Protein AF-A0A971AP04-F1 (afdb_monomer_lite)

Foldseek 3Di:
DDDDPVVVVVVVVVVVVVVVVVVVVVVVVVVVVVVVVVVVLVVQQVQQVQQQVVLVVLVVVVCVVPLDPVPDDPVSQVCQDQPDDPQKHWHHKDWDDPPQWIWIWTWIGDDPHIDIDIDTGGRPPQPAPPDEAEEEAEEAEEHEYEAEYAYHYEYHYAAEYEEYAAYHHCYEYHAAAEYEYEHQHEANYYYHYVYYYYYDDNYDYDD

Structure (mmCIF, N/CA/C/O backbone):
data_AF-A0A971AP04-F1
#
_entry.id   AF-A0A971AP04-F1
#
loop_
_atom_site.group_PDB
_atom_site.id
_atom_site.type_symbol
_atom_site.label_atom_id
_atom_site.label_alt_id
_atom_site.label_comp_id
_atom_site.label_asym_id
_atom_site.label_entity_id
_atom_site.label_seq_id
_atom_site.pdbx_PDB_ins_code
_atom_site.Cartn_x
_atom_site.Cartn_y
_atom_site.Cartn_z
_atom_site.occupancy
_atom_site.B_iso_or_equiv
_atom_site.auth_seq_id
_atom_site.auth_comp_id
_atom_site.auth_asym_id
_atom_site.auth_atom_id
_atom_site.pdbx_PDB_model_num
ATOM 1 N N . MET A 1 1 ? -64.648 -8.262 72.645 1.00 47.28 1 MET A N 1
ATOM 2 C CA . MET A 1 1 ? -63.481 -8.638 71.816 1.00 47.28 1 MET A CA 1
ATOM 3 C C . MET A 1 1 ? -62.925 -7.364 71.193 1.00 47.28 1 MET A C 1
ATOM 5 O O . MET A 1 1 ? -63.646 -6.708 70.457 1.00 47.28 1 MET A O 1
ATOM 9 N N . LYS A 1 2 ? -61.720 -6.943 71.599 1.00 47.44 2 LYS A N 1
ATOM 10 C CA . LYS A 1 2 ? -61.064 -5.703 71.148 1.00 47.44 2 LYS A CA 1
ATOM 11 C C . LYS A 1 2 ? -60.396 -5.942 69.787 1.00 47.44 2 LYS A C 1
ATOM 13 O O . LYS A 1 2 ? -59.409 -6.664 69.731 1.00 47.44 2 LYS A O 1
ATOM 18 N N . PHE A 1 3 ? -60.902 -5.311 68.731 1.00 55.97 3 PHE A N 1
ATOM 19 C CA . PHE A 1 3 ? -60.214 -5.154 67.446 1.00 55.97 3 PHE A CA 1
ATOM 20 C C . PHE A 1 3 ? -60.035 -3.658 67.190 1.00 55.97 3 PHE A C 1
ATOM 22 O O . PHE A 1 3 ? -60.858 -3.056 66.514 1.00 55.97 3 PHE A O 1
ATOM 29 N N . ASP A 1 4 ? -58.996 -3.049 67.764 1.00 57.19 4 ASP A N 1
ATOM 30 C CA . ASP A 1 4 ? -58.737 -1.612 67.562 1.00 57.19 4 ASP A CA 1
ATOM 31 C C . ASP A 1 4 ? -57.258 -1.294 67.271 1.00 57.19 4 ASP A C 1
ATOM 33 O O . ASP A 1 4 ? -56.736 -0.248 67.628 1.00 57.19 4 ASP A O 1
ATOM 37 N N . GLY A 1 5 ? -56.552 -2.226 66.614 1.00 57.19 5 GLY A N 1
ATOM 38 C CA . GLY A 1 5 ? -55.138 -2.057 66.231 1.00 57.19 5 GLY A CA 1
ATOM 39 C C . GLY A 1 5 ? -54.784 -2.435 64.786 1.00 57.19 5 GLY A C 1
ATOM 40 O O . GLY A 1 5 ? -53.669 -2.181 64.347 1.00 57.19 5 GLY A O 1
ATOM 41 N N . GLN A 1 6 ? -55.702 -3.032 64.015 1.00 60.91 6 GLN A N 1
ATOM 42 C CA . GLN A 1 6 ? -55.376 -3.600 62.692 1.00 60.91 6 GLN A CA 1
ATOM 43 C C . GLN A 1 6 ? -55.612 -2.647 61.507 1.00 60.91 6 GLN A C 1
ATOM 45 O O . GLN A 1 6 ? -54.988 -2.818 60.461 1.00 60.91 6 GLN A O 1
ATOM 50 N N . ARG A 1 7 ? -56.451 -1.609 61.653 1.00 60.41 7 ARG A N 1
ATOM 51 C CA . ARG A 1 7 ? -56.753 -0.666 60.553 1.00 60.41 7 ARG A CA 1
ATOM 52 C C . ARG A 1 7 ? -55.566 0.238 60.189 1.00 60.41 7 ARG A C 1
ATOM 54 O O . ARG A 1 7 ? -55.396 0.560 59.020 1.00 60.41 7 ARG A O 1
ATOM 61 N N . GLY A 1 8 ? -54.715 0.584 61.160 1.00 66.94 8 GLY A N 1
ATOM 62 C CA . GLY A 1 8 ? -53.481 1.346 60.919 1.00 66.94 8 GLY A CA 1
ATOM 63 C C . GLY A 1 8 ? -52.365 0.520 60.266 1.00 66.94 8 GLY A C 1
ATOM 64 O O . GLY A 1 8 ? -51.608 1.049 59.457 1.00 66.94 8 GLY A O 1
ATOM 65 N N . MET A 1 9 ? -52.296 -0.788 60.548 1.00 77.44 9 MET A N 1
ATOM 66 C CA . MET A 1 9 ? -51.267 -1.667 59.971 1.00 77.44 9 MET A CA 1
ATOM 67 C C . MET A 1 9 ? -51.490 -1.948 58.481 1.00 77.44 9 MET A C 1
ATOM 69 O O . MET A 1 9 ? -50.522 -1.999 57.731 1.00 77.44 9 MET A O 1
ATOM 73 N N . ALA A 1 10 ? -52.744 -2.055 58.029 1.00 82.88 10 ALA A N 1
ATOM 74 C CA . ALA A 1 10 ? -53.053 -2.261 56.612 1.00 82.88 10 ALA A CA 1
ATOM 75 C C . ALA A 1 10 ? -52.547 -1.105 55.729 1.00 82.88 10 ALA A C 1
ATOM 77 O O . ALA A 1 10 ? -51.955 -1.342 54.679 1.00 82.88 10 ALA A O 1
ATOM 78 N N . LEU A 1 11 ? -52.719 0.143 56.183 1.00 82.88 11 LEU A N 1
ATOM 79 C CA . LEU A 1 11 ? -52.222 1.326 55.478 1.00 82.88 11 LEU A CA 1
ATOM 80 C C . LEU A 1 11 ? -50.691 1.306 55.367 1.00 82.88 11 LEU A C 1
ATOM 82 O O . LEU A 1 11 ? -50.149 1.554 54.296 1.00 82.88 11 LEU A O 1
ATOM 86 N N . ILE A 1 12 ? -50.000 0.959 56.455 1.00 86.62 12 ILE A N 1
ATOM 87 C CA . ILE A 1 12 ? -48.534 0.885 56.487 1.00 86.62 12 ILE A CA 1
ATOM 88 C C . ILE A 1 12 ? -48.023 -0.203 55.537 1.00 86.62 12 ILE A C 1
ATOM 90 O O . ILE A 1 12 ? -47.078 0.045 54.795 1.00 86.62 12 ILE A O 1
ATOM 94 N N . SER A 1 13 ? -48.663 -1.376 55.498 1.00 88.12 13 SER A N 1
ATOM 95 C CA . SER A 1 13 ? -48.294 -2.454 54.572 1.00 88.12 13 SER A CA 1
ATOM 96 C C . SER A 1 13 ? -48.475 -2.056 53.109 1.00 88.12 13 SER A C 1
ATOM 98 O O . SER A 1 13 ? -47.607 -2.342 52.288 1.00 88.12 13 SER A O 1
ATOM 100 N N . VAL A 1 14 ? -49.568 -1.362 52.782 1.00 91.44 14 VAL A N 1
ATOM 101 C CA . VAL A 1 14 ? -49.812 -0.864 51.422 1.00 91.44 14 VAL A CA 1
ATOM 102 C C . VAL A 1 14 ? -48.785 0.200 51.046 1.00 91.44 14 VAL A C 1
ATOM 104 O O . VAL A 1 14 ? -48.226 0.140 49.957 1.00 91.44 14 VAL A O 1
ATOM 107 N N . ILE A 1 15 ? -48.477 1.132 51.951 1.00 92.44 15 ILE A N 1
ATOM 108 C CA . ILE A 1 15 ? -47.448 2.152 51.717 1.00 92.44 15 ILE A CA 1
ATOM 109 C C . ILE A 1 15 ? -46.082 1.497 51.500 1.00 92.44 15 ILE A C 1
ATOM 111 O O . ILE A 1 15 ? -45.391 1.848 50.549 1.00 92.44 15 ILE A O 1
ATOM 115 N N . MET A 1 16 ? -45.706 0.514 52.323 1.00 92.69 16 MET A N 1
ATOM 116 C CA . MET A 1 16 ? -44.445 -0.209 52.145 1.00 92.69 16 MET A CA 1
ATOM 117 C C . MET A 1 16 ? -44.384 -0.907 50.788 1.00 92.69 16 MET A C 1
ATOM 119 O O . MET A 1 16 ? -43.380 -0.813 50.088 1.00 92.69 16 MET A O 1
ATOM 123 N N . LEU A 1 17 ? -45.473 -1.568 50.398 1.00 94.25 17 LEU A N 1
ATOM 124 C CA . LEU A 1 17 ? -45.575 -2.263 49.124 1.00 94.25 17 LEU A CA 1
ATOM 125 C C . LEU A 1 17 ? -45.440 -1.284 47.950 1.00 94.25 17 LEU A C 1
ATOM 127 O O . LEU A 1 17 ? -44.665 -1.536 47.032 1.00 94.25 17 LEU A O 1
ATOM 131 N N . VAL A 1 18 ? -46.102 -0.128 48.015 1.00 95.19 18 VAL A N 1
ATOM 132 C CA . VAL A 1 18 ? -45.985 0.933 47.002 1.00 95.19 18 VAL A CA 1
ATOM 133 C C . VAL A 1 18 ? -44.558 1.476 46.920 1.00 95.19 18 VAL A C 1
ATOM 135 O O . VAL A 1 18 ? -44.034 1.622 45.820 1.00 95.19 18 VAL A O 1
ATOM 138 N N . VAL A 1 19 ? -43.894 1.724 48.052 1.00 95.56 19 VAL A N 1
ATOM 139 C CA . VAL A 1 19 ? -42.498 2.200 48.071 1.00 95.56 19 VAL A CA 1
ATOM 140 C C . VAL A 1 19 ? -41.557 1.174 47.440 1.00 95.56 19 VAL A C 1
ATOM 142 O O . VAL A 1 19 ? -40.699 1.545 46.639 1.00 95.56 19 VAL A O 1
ATOM 145 N N . ILE A 1 20 ? -41.750 -0.114 47.736 1.00 96.19 20 ILE A N 1
ATOM 146 C CA . ILE A 1 20 ? -40.979 -1.199 47.118 1.00 96.19 20 ILE A CA 1
ATOM 147 C C . ILE A 1 20 ? -41.192 -1.197 45.602 1.00 96.19 20 ILE A C 1
ATOM 149 O O . ILE A 1 20 ? -40.212 -1.189 44.858 1.00 96.19 20 ILE A O 1
ATOM 153 N N . PHE A 1 21 ? -42.438 -1.123 45.127 1.00 95.31 21 PHE A N 1
ATOM 154 C CA . PHE A 1 21 ? -42.727 -1.088 43.691 1.00 95.31 21 PHE A CA 1
ATOM 155 C C . PHE A 1 21 ? -42.164 0.153 42.990 1.00 95.31 21 PHE A C 1
ATOM 157 O O . PHE A 1 21 ? -41.641 0.029 41.885 1.00 95.31 21 PHE A O 1
ATOM 164 N N . ILE A 1 22 ? -42.203 1.327 43.625 1.00 95.38 22 ILE A N 1
ATOM 165 C CA . ILE A 1 22 ? -41.586 2.548 43.084 1.00 95.38 22 ILE A CA 1
ATOM 166 C C . ILE A 1 22 ? -40.065 2.385 42.999 1.00 95.38 22 ILE A C 1
ATOM 168 O O . ILE A 1 22 ? -39.477 2.715 41.971 1.00 95.38 22 ILE A O 1
ATOM 172 N N . SER A 1 23 ? -39.427 1.840 44.041 1.00 95.19 23 SER A N 1
ATOM 173 C CA . SER A 1 23 ? -37.977 1.607 44.037 1.00 95.19 23 SER A CA 1
ATOM 174 C C . SER A 1 23 ? -37.556 0.607 42.956 1.00 95.19 23 SER A C 1
ATOM 176 O O . SER A 1 23 ? -36.576 0.838 42.251 1.00 95.19 23 SER A O 1
ATOM 178 N N . LEU A 1 24 ? -38.342 -0.458 42.764 1.00 95.25 24 LEU A N 1
ATOM 179 C CA . LEU A 1 24 ? -38.094 -1.472 41.746 1.00 95.25 24 LEU A CA 1
ATOM 180 C C . LEU A 1 24 ? -38.306 -0.906 40.337 1.00 95.25 24 LEU A C 1
ATOM 182 O O . LEU A 1 24 ? -37.473 -1.117 39.462 1.00 95.25 24 LEU A O 1
ATOM 186 N N . GLY A 1 25 ? -39.374 -0.129 40.127 1.00 94.75 25 GLY A N 1
ATOM 187 C CA . GLY A 1 25 ? -39.621 0.561 38.861 1.00 94.75 25 GLY A CA 1
ATOM 188 C C . GLY A 1 25 ? -38.504 1.544 38.506 1.00 94.75 25 GLY A C 1
ATOM 189 O O . GLY A 1 25 ? -38.031 1.545 37.372 1.00 94.75 25 GLY A O 1
ATOM 190 N N . ALA A 1 26 ? -38.027 2.326 39.478 1.00 93.38 26 ALA A N 1
ATOM 191 C CA . ALA A 1 26 ? -36.914 3.252 39.282 1.00 93.38 26 ALA A CA 1
ATOM 192 C C . ALA A 1 26 ? -35.604 2.524 38.939 1.00 93.38 26 ALA A C 1
ATOM 194 O O . ALA A 1 26 ? -34.879 2.965 38.050 1.00 93.38 26 ALA A O 1
ATOM 195 N N . ALA A 1 27 ? -35.322 1.392 39.593 1.00 92.69 27 ALA A N 1
ATOM 196 C CA . ALA A 1 27 ? -34.152 0.571 39.290 1.00 92.69 27 ALA A CA 1
ATOM 197 C C . ALA A 1 27 ? -34.203 -0.005 37.865 1.00 92.69 27 ALA A C 1
ATOM 199 O O . ALA A 1 27 ? -33.210 0.062 37.145 1.00 92.69 27 ALA A O 1
ATOM 200 N N . ILE A 1 28 ? -35.362 -0.513 37.430 1.00 90.62 28 ILE A N 1
ATOM 201 C CA . ILE A 1 28 ? -35.549 -1.033 36.065 1.00 90.62 28 ILE A CA 1
ATOM 202 C C . ILE A 1 28 ? -35.345 0.081 35.030 1.00 90.62 28 ILE A C 1
ATOM 204 O O . ILE A 1 28 ? -34.607 -0.104 34.067 1.00 90.62 28 ILE A O 1
ATOM 208 N N . LEU A 1 29 ? -35.951 1.252 35.245 1.00 87.00 29 LEU A N 1
ATOM 209 C CA . LEU A 1 29 ? -35.786 2.413 34.364 1.00 87.00 29 LEU A CA 1
ATOM 210 C C . LEU A 1 29 ? -34.324 2.854 34.261 1.00 87.00 29 LEU A C 1
ATOM 212 O O . LEU A 1 29 ? -33.848 3.148 33.167 1.00 87.00 29 LEU A O 1
ATOM 216 N N . TYR A 1 30 ? -33.604 2.868 35.382 1.00 85.81 30 TYR A N 1
ATOM 217 C CA . TYR A 1 30 ? -32.186 3.214 35.404 1.00 85.81 30 TYR A CA 1
ATOM 218 C C . TYR A 1 30 ? -31.339 2.256 34.550 1.00 85.81 30 TYR A C 1
ATOM 220 O O . TYR A 1 30 ? -30.498 2.712 33.778 1.00 85.81 30 TYR A O 1
ATOM 228 N N . VAL A 1 31 ? -31.592 0.945 34.638 1.00 85.12 31 VAL A N 1
ATOM 229 C CA . VAL A 1 31 ? -30.891 -0.069 33.829 1.00 85.12 31 VAL A CA 1
ATOM 230 C C . VAL A 1 31 ? -31.188 0.108 32.337 1.00 85.12 31 VAL A C 1
ATOM 232 O O . VAL A 1 31 ? -30.256 0.169 31.540 1.00 85.12 31 VAL A O 1
ATOM 235 N N . VAL A 1 32 ? -32.460 0.282 31.964 1.00 78.75 32 VAL A N 1
ATOM 236 C CA . VAL A 1 32 ? -32.881 0.425 30.557 1.00 78.75 32 VAL A CA 1
ATOM 237 C C . VAL A 1 32 ? -32.232 1.638 29.884 1.00 78.75 32 VAL A C 1
ATOM 239 O O . VAL A 1 32 ? -31.738 1.527 28.762 1.00 78.75 32 VAL A O 1
ATOM 242 N N . PHE A 1 33 ? -32.187 2.789 30.562 1.00 73.50 33 PHE A N 1
ATOM 243 C CA . PHE A 1 33 ? -31.523 3.977 30.013 1.00 73.50 33 PHE A CA 1
ATOM 244 C C . PHE A 1 33 ? -29.995 3.843 29.963 1.00 73.50 33 PHE A C 1
ATOM 246 O O . PHE A 1 33 ? -29.362 4.430 29.086 1.00 73.50 33 PHE A O 1
ATOM 253 N N . GLY A 1 34 ? -29.394 3.075 30.877 1.00 65.69 34 GLY A N 1
ATOM 254 C CA . GLY A 1 34 ? -27.961 2.781 30.853 1.00 65.69 34 GLY A CA 1
ATOM 255 C C . GLY A 1 34 ? -27.541 1.958 29.632 1.00 65.69 34 GLY A C 1
ATOM 256 O O . GLY A 1 34 ? -26.537 2.273 28.997 1.00 65.69 34 GLY A O 1
ATOM 257 N N . GLU A 1 35 ? -28.329 0.948 29.259 1.00 64.19 35 GLU A N 1
ATOM 258 C CA . GLU A 1 35 ? -28.025 0.056 28.130 1.00 64.19 35 GLU A CA 1
ATOM 259 C C . GLU A 1 35 ? -28.050 0.775 26.772 1.00 64.19 35 GLU A C 1
ATOM 261 O O . GLU A 1 35 ? -27.238 0.474 25.898 1.00 64.19 35 GLU A O 1
ATOM 266 N N . THR A 1 36 ? -28.928 1.770 26.595 1.00 62.66 36 THR A N 1
ATOM 267 C CA . THR A 1 36 ? -29.077 2.459 25.299 1.00 62.66 36 THR A CA 1
ATOM 268 C C . THR A 1 36 ? -27.851 3.307 24.956 1.00 62.66 36 THR A C 1
ATOM 270 O O . THR A 1 36 ? -27.402 3.321 23.816 1.00 62.66 36 THR A O 1
ATOM 273 N N . VAL A 1 37 ? -27.269 3.977 25.956 1.00 61.62 37 VAL A N 1
ATOM 274 C CA . VAL A 1 37 ? -26.076 4.821 25.773 1.00 61.62 37 VAL A CA 1
ATOM 275 C C . VAL A 1 37 ? -24.822 3.978 25.527 1.00 61.62 37 VAL A C 1
ATOM 277 O O . VAL A 1 37 ? -23.972 4.370 24.732 1.00 61.62 37 VAL A O 1
ATOM 280 N N . ILE A 1 38 ? -24.710 2.816 26.178 1.00 61.81 38 ILE A N 1
ATOM 281 C CA . ILE A 1 38 ? -23.581 1.895 25.974 1.00 61.81 38 ILE A CA 1
ATOM 282 C C . ILE A 1 38 ? -23.610 1.318 24.547 1.00 61.81 38 ILE A C 1
ATOM 284 O O . ILE A 1 38 ? -22.565 1.227 23.906 1.00 61.81 38 ILE A O 1
ATOM 288 N N . SER A 1 39 ? -24.800 1.007 24.020 1.00 69.69 39 SER A N 1
ATOM 289 C CA . SER A 1 39 ? -24.969 0.451 22.670 1.00 69.69 39 SER A CA 1
ATOM 290 C C . SER A 1 39 ? -24.536 1.412 21.554 1.00 69.69 39 SER A C 1
ATOM 292 O O . SER A 1 39 ? -23.890 0.987 20.598 1.00 69.69 39 SER A O 1
ATOM 294 N N . ASP A 1 40 ? -24.879 2.700 21.643 1.00 75.50 40 ASP A N 1
ATOM 295 C CA . ASP A 1 40 ? -24.544 3.672 20.589 1.00 75.50 40 ASP A CA 1
ATOM 296 C C . ASP A 1 40 ? -23.037 3.972 20.524 1.00 75.50 40 ASP A C 1
ATOM 298 O O . ASP A 1 40 ? -22.475 4.147 19.435 1.00 75.50 40 ASP A O 1
ATOM 302 N N . ASP A 1 41 ? -22.362 3.996 21.677 1.00 81.88 41 ASP A N 1
ATOM 303 C CA . ASP A 1 41 ? -20.909 4.180 21.742 1.00 81.88 41 ASP A CA 1
ATOM 304 C C . ASP A 1 41 ? -20.174 2.967 21.152 1.00 81.88 41 ASP A C 1
ATOM 306 O O . ASP A 1 41 ? -19.242 3.123 20.360 1.00 81.88 41 ASP A O 1
ATOM 310 N N . GLU A 1 42 ? -20.654 1.753 21.442 1.00 85.50 42 GLU A N 1
ATOM 311 C CA . GLU A 1 42 ? -20.110 0.514 20.880 1.00 85.50 42 GLU A CA 1
ATOM 312 C C . GLU A 1 42 ? -20.288 0.442 19.354 1.00 85.50 42 GLU A C 1
ATOM 314 O O . GLU A 1 42 ? -19.347 0.105 18.629 1.00 85.50 42 GLU A O 1
ATOM 319 N N . ILE A 1 43 ? -21.454 0.839 18.834 1.00 89.00 43 ILE A N 1
ATOM 320 C CA . ILE A 1 43 ? -21.694 0.918 17.386 1.00 89.00 43 ILE A CA 1
ATOM 321 C C . ILE A 1 43 ? -20.757 1.945 16.740 1.00 89.00 43 ILE A C 1
ATOM 323 O O . ILE A 1 43 ? -20.121 1.649 15.725 1.00 89.00 43 ILE A O 1
ATOM 327 N N . SER A 1 44 ? -20.625 3.134 17.332 1.00 92.25 44 SER A N 1
ATOM 328 C CA . SER A 1 44 ? -19.744 4.192 16.819 1.00 92.25 44 SER A CA 1
ATOM 329 C C . SER A 1 44 ? -18.278 3.751 16.813 1.00 92.25 44 SER A C 1
ATOM 331 O O . SER A 1 44 ? -17.537 4.003 15.859 1.00 92.25 44 SER A O 1
ATOM 333 N N . PHE A 1 45 ? -17.857 3.026 17.847 1.00 93.19 45 PHE A N 1
ATOM 334 C CA . PHE A 1 45 ? -16.529 2.433 17.951 1.00 93.19 45 PHE A CA 1
ATOM 335 C C . PHE A 1 45 ? -16.267 1.408 16.847 1.00 93.19 45 PHE A C 1
ATOM 337 O O . PHE A 1 45 ? -15.211 1.455 16.210 1.00 93.19 45 PHE A O 1
ATOM 344 N N . LEU A 1 46 ? -17.211 0.494 16.601 1.00 93.88 46 LEU A N 1
ATOM 345 C CA . LEU A 1 46 ? -17.103 -0.505 15.536 1.00 93.88 46 LEU A CA 1
ATOM 346 C C . LEU A 1 46 ? -17.058 0.155 14.156 1.00 93.88 46 LEU A C 1
ATOM 348 O O . LEU A 1 46 ? -16.244 -0.220 13.319 1.00 93.88 46 LEU A O 1
ATOM 352 N N . GLN A 1 47 ? -17.871 1.184 13.921 1.00 95.44 47 GLN A N 1
ATOM 353 C CA . GLN A 1 47 ? -17.856 1.936 12.665 1.00 95.44 47 GLN A CA 1
ATOM 354 C C . GLN A 1 47 ? -16.526 2.668 12.445 1.00 95.44 47 GLN A C 1
ATOM 356 O O . GLN A 1 47 ? -15.985 2.635 11.340 1.00 95.44 47 GLN A O 1
ATOM 361 N N . ALA A 1 48 ? -15.953 3.271 13.491 1.00 96.94 48 ALA A N 1
ATOM 362 C CA . ALA A 1 48 ? -14.618 3.860 13.427 1.00 96.94 48 ALA A CA 1
ATOM 363 C C . ALA A 1 48 ? -13.537 2.800 13.142 1.00 96.94 48 ALA A C 1
ATOM 365 O O . ALA A 1 48 ? -12.615 3.055 12.368 1.00 96.94 48 ALA A O 1
ATOM 366 N N . LEU A 1 49 ? -13.657 1.598 13.721 1.00 96.50 49 LEU A N 1
ATOM 367 C CA . LEU A 1 49 ? -12.756 0.476 13.445 1.00 96.50 49 LEU A CA 1
ATOM 368 C C . LEU A 1 49 ? -12.843 0.040 11.976 1.00 96.50 49 LEU A C 1
ATOM 370 O O . LEU A 1 49 ? -11.815 -0.046 11.307 1.00 96.50 49 LEU A O 1
ATOM 374 N N . TYR A 1 50 ? -14.055 -0.158 11.454 1.00 96.50 50 TYR A N 1
ATOM 375 C CA . TYR A 1 50 ? -14.270 -0.504 10.048 1.00 96.50 50 TYR A CA 1
ATOM 376 C C . TYR A 1 50 ? -13.767 0.578 9.094 1.00 96.50 50 TYR A C 1
ATOM 378 O O . TYR A 1 50 ? -13.220 0.253 8.042 1.00 96.50 50 TYR A O 1
ATOM 386 N N . ALA A 1 51 ? -13.893 1.855 9.457 1.00 97.06 51 ALA A N 1
ATOM 387 C CA . ALA A 1 51 ? -13.326 2.940 8.668 1.00 97.06 51 ALA A CA 1
ATOM 388 C C . ALA A 1 51 ? -11.793 2.869 8.608 1.00 97.06 51 ALA A C 1
ATOM 390 O O . ALA A 1 51 ? -11.215 3.014 7.530 1.00 97.06 51 ALA A O 1
ATOM 391 N N . ALA A 1 52 ? -11.137 2.563 9.732 1.00 97.50 52 ALA A N 1
ATOM 392 C CA . ALA A 1 52 ? -9.693 2.351 9.762 1.00 97.50 52 ALA A CA 1
ATOM 393 C C . ALA A 1 52 ? -9.277 1.137 8.906 1.00 97.50 52 ALA A C 1
ATOM 395 O O . ALA A 1 52 ? -8.321 1.223 8.135 1.00 97.50 52 ALA A O 1
ATOM 396 N N . GLU A 1 53 ? -10.021 0.027 8.972 1.00 96.62 53 GLU A N 1
ATOM 397 C CA . GLU A 1 53 ? -9.788 -1.137 8.103 1.00 96.62 53 GLU A CA 1
ATOM 398 C C . GLU A 1 53 ? -9.985 -0.798 6.622 1.00 96.62 53 GLU A C 1
ATOM 400 O O . GLU A 1 53 ? -9.218 -1.245 5.769 1.00 96.62 53 GLU A O 1
ATOM 405 N N . GLY A 1 54 ? -11.000 0.007 6.304 1.00 95.81 54 GLY A N 1
ATOM 406 C CA . GLY A 1 54 ? -11.250 0.498 4.955 1.00 95.81 54 GLY A CA 1
ATOM 407 C C . GLY A 1 54 ? -10.084 1.314 4.412 1.00 95.81 54 GLY A C 1
ATOM 408 O O . GLY A 1 54 ? -9.705 1.120 3.261 1.00 95.81 54 GLY A O 1
ATOM 409 N N . GLY A 1 55 ? -9.460 2.156 5.240 1.00 96.19 55 GLY A N 1
ATOM 410 C CA . GLY A 1 55 ? -8.264 2.902 4.843 1.00 96.19 55 GLY A CA 1
ATOM 411 C C . GLY A 1 55 ? -7.062 2.002 4.569 1.00 96.19 55 GLY A C 1
ATOM 412 O O . GLY A 1 55 ? -6.387 2.196 3.563 1.00 96.19 55 GLY A O 1
ATOM 413 N N . ILE A 1 56 ? -6.855 0.955 5.377 1.00 96.19 56 ILE A N 1
ATOM 414 C CA . ILE A 1 56 ? -5.826 -0.066 5.112 1.00 96.19 56 ILE A CA 1
ATOM 415 C C . ILE A 1 56 ? -6.091 -0.755 3.767 1.00 96.19 56 ILE A C 1
ATOM 417 O O . ILE A 1 56 ? -5.191 -0.891 2.942 1.00 96.19 56 ILE A O 1
ATOM 421 N N . ARG A 1 57 ? -7.336 -1.174 3.516 1.00 95.31 57 ARG A N 1
ATOM 422 C CA . ARG A 1 57 ? -7.719 -1.843 2.261 1.00 95.31 57 ARG A CA 1
ATOM 423 C C . ARG A 1 57 ? -7.565 -0.929 1.053 1.00 95.31 57 ARG A C 1
ATOM 425 O O . ARG A 1 57 ? -7.078 -1.379 0.020 1.00 95.31 57 ARG A O 1
ATOM 432 N N . LYS A 1 58 ? -7.954 0.339 1.186 1.00 94.12 58 LYS A N 1
ATOM 433 C CA . LYS A 1 58 ? -7.762 1.350 0.147 1.00 94.12 58 LYS A CA 1
ATOM 434 C C . LYS A 1 58 ? -6.277 1.538 -0.149 1.00 94.12 58 LYS A C 1
ATOM 436 O O . LYS A 1 58 ? -5.900 1.509 -1.309 1.00 94.12 58 LYS A O 1
ATOM 441 N N . PHE A 1 59 ? -5.435 1.621 0.882 1.00 94.81 59 PHE A N 1
ATOM 442 C CA . PHE A 1 59 ? -3.988 1.737 0.709 1.00 94.81 59 PHE A CA 1
ATOM 443 C C . PHE A 1 59 ? -3.417 0.544 -0.061 1.00 94.81 59 PHE A C 1
ATOM 445 O O . PHE A 1 59 ? -2.661 0.734 -1.004 1.00 94.81 59 PHE A O 1
ATOM 452 N N . ILE A 1 60 ? -3.831 -0.681 0.276 1.00 92.19 60 ILE A N 1
ATOM 453 C CA . ILE A 1 60 ? -3.425 -1.884 -0.467 1.00 92.19 60 ILE A CA 1
ATOM 454 C C . ILE A 1 60 ? -3.884 -1.817 -1.933 1.00 92.19 60 ILE A C 1
ATOM 456 O O . ILE A 1 60 ? -3.150 -2.240 -2.823 1.00 92.19 60 ILE A O 1
ATOM 460 N N . ALA A 1 61 ? -5.086 -1.304 -2.204 1.00 89.81 61 ALA A N 1
ATOM 461 C CA . ALA A 1 61 ? -5.595 -1.164 -3.568 1.00 89.81 61 ALA A CA 1
ATOM 462 C C . ALA A 1 61 ? -4.781 -0.151 -4.395 1.00 89.81 61 ALA A C 1
ATOM 464 O O . ALA A 1 61 ? -4.428 -0.453 -5.537 1.00 89.81 61 ALA A O 1
ATOM 465 N N . GLU A 1 62 ? -4.431 0.996 -3.808 1.00 89.81 62 GLU A N 1
ATOM 466 C CA . GLU A 1 62 ? -3.546 1.979 -4.446 1.00 89.81 62 GLU A CA 1
ATOM 467 C C . GLU A 1 62 ? -2.140 1.400 -4.648 1.00 89.81 62 GLU A C 1
ATOM 469 O O . GLU A 1 62 ? -1.592 1.496 -5.740 1.00 89.81 62 GLU A O 1
ATOM 474 N N . LEU A 1 63 ? -1.596 0.685 -3.657 1.00 88.69 63 LEU A N 1
ATOM 475 C CA . LEU A 1 63 ? -0.278 0.041 -3.729 1.00 88.69 63 LEU A CA 1
ATOM 476 C C . LEU A 1 63 ? -0.186 -1.029 -4.818 1.00 88.69 63 LEU A C 1
ATOM 478 O O . LEU A 1 63 ? 0.853 -1.190 -5.452 1.00 88.69 63 LEU A O 1
ATOM 482 N N . ASN A 1 64 ? -1.265 -1.768 -5.059 1.00 85.06 64 ASN A N 1
ATOM 483 C CA . ASN A 1 64 ? -1.306 -2.731 -6.157 1.00 85.06 64 ASN A CA 1
ATOM 484 C C . ASN A 1 64 ? -1.377 -2.054 -7.532 1.00 85.06 64 ASN A C 1
ATOM 486 O O . ASN A 1 64 ? -0.973 -2.663 -8.520 1.00 85.06 64 ASN A O 1
ATOM 490 N N . SER A 1 65 ? -1.906 -0.831 -7.597 1.00 81.75 65 SER A N 1
ATOM 491 C CA . SER A 1 65 ? -2.041 -0.068 -8.841 1.00 81.75 65 SER A CA 1
ATOM 492 C C . SER A 1 65 ? -0.762 0.710 -9.156 1.00 81.75 65 SER A C 1
ATOM 494 O O . SER A 1 65 ? -0.293 0.688 -10.290 1.00 81.75 65 SER A O 1
ATOM 496 N N . ASN A 1 66 ? -0.167 1.337 -8.141 1.00 82.44 66 ASN A N 1
ATOM 497 C CA . ASN A 1 66 ? 1.126 2.001 -8.195 1.00 82.44 66 ASN A CA 1
ATOM 498 C C . ASN A 1 66 ? 2.006 1.526 -7.015 1.00 82.44 66 ASN A C 1
ATOM 500 O O . ASN A 1 66 ? 1.857 2.034 -5.898 1.00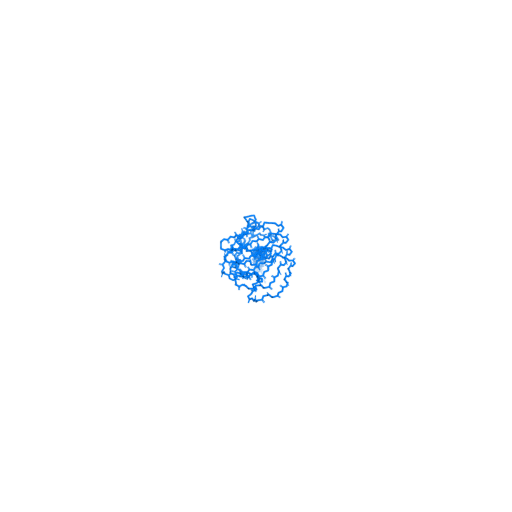 82.44 66 ASN A O 1
ATOM 504 N N . PRO A 1 67 ? 2.925 0.566 -7.255 1.00 81.88 67 PRO A N 1
ATOM 505 C CA . PRO A 1 67 ? 3.807 0.003 -6.230 1.00 81.88 67 PRO A CA 1
ATOM 506 C C . PRO A 1 67 ? 4.765 0.995 -5.570 1.00 81.88 67 PRO A C 1
ATOM 508 O O . PRO A 1 67 ? 5.289 0.686 -4.500 1.00 81.88 67 PRO A O 1
ATOM 511 N N . ASP A 1 68 ? 5.033 2.134 -6.209 1.00 79.81 68 ASP A N 1
ATOM 512 C CA . ASP A 1 68 ? 5.953 3.141 -5.699 1.00 79.81 68 ASP A CA 1
ATOM 513 C C . ASP A 1 68 ? 5.188 4.238 -4.951 1.00 79.81 68 ASP A C 1
ATOM 515 O O . ASP A 1 68 ? 4.689 5.194 -5.543 1.00 79.81 68 ASP A O 1
ATOM 519 N N . VAL A 1 69 ? 5.090 4.088 -3.628 1.00 84.06 69 VAL A N 1
ATOM 520 C CA . VAL A 1 69 ? 4.370 5.026 -2.750 1.00 84.06 69 VAL A CA 1
ATOM 521 C C . VAL A 1 69 ? 4.985 6.429 -2.767 1.00 84.06 69 VAL A C 1
ATOM 523 O O . VAL A 1 69 ? 4.258 7.406 -2.593 1.00 84.06 69 VAL A O 1
ATOM 526 N N . GLU A 1 70 ? 6.293 6.560 -3.007 1.00 80.81 70 GLU A N 1
ATOM 527 C CA . GLU A 1 70 ? 6.959 7.870 -3.078 1.00 80.81 70 GLU A CA 1
ATOM 528 C C . GLU A 1 70 ? 6.532 8.661 -4.323 1.00 80.81 70 GLU A C 1
ATOM 530 O O . GLU A 1 70 ? 6.542 9.891 -4.312 1.00 80.81 70 GLU A O 1
ATOM 535 N N . SER A 1 71 ? 6.087 7.960 -5.370 1.00 77.75 71 SER A N 1
ATOM 536 C CA . SER A 1 71 ? 5.568 8.559 -6.604 1.00 77.75 71 SER A CA 1
ATOM 537 C C . SER A 1 71 ? 4.093 8.977 -6.526 1.00 77.75 71 SER A C 1
ATOM 539 O O . SER A 1 71 ? 3.554 9.540 -7.484 1.00 77.75 71 SER A O 1
ATOM 541 N N . TRP A 1 72 ? 3.396 8.691 -5.420 1.00 85.94 72 TRP A N 1
ATOM 542 C CA . TRP A 1 72 ? 1.970 8.990 -5.306 1.00 85.94 72 TRP A CA 1
ATOM 543 C C . TRP A 1 72 ? 1.703 10.492 -5.287 1.00 85.94 72 TRP A C 1
ATOM 545 O O . TRP A 1 72 ? 2.323 11.257 -4.550 1.00 85.94 72 TRP A O 1
ATOM 555 N N . SER A 1 73 ? 0.709 10.906 -6.072 1.00 85.31 73 SER A N 1
ATOM 556 C CA . SER A 1 73 ? 0.310 12.307 -6.157 1.00 85.31 73 SER A CA 1
ATOM 557 C C . SER A 1 73 ? -0.325 12.811 -4.854 1.00 85.31 73 SER A C 1
ATOM 559 O O . SER A 1 73 ? -0.957 12.058 -4.108 1.00 85.31 73 SER A O 1
ATOM 561 N N . GLU A 1 74 ? -0.253 14.124 -4.622 1.00 87.62 74 GLU A N 1
ATOM 562 C CA . GLU A 1 74 ? -0.990 14.789 -3.536 1.00 87.62 74 GLU A CA 1
ATOM 563 C C . GLU A 1 74 ? -2.507 14.540 -3.614 1.00 87.62 74 GLU A C 1
ATOM 565 O O . GLU A 1 74 ? -3.183 14.491 -2.587 1.00 87.62 74 GLU A O 1
ATOM 570 N N . GLU A 1 75 ? -3.056 14.335 -4.817 1.00 86.44 75 GLU A N 1
ATOM 571 C CA . GLU A 1 75 ? -4.468 13.993 -5.013 1.00 86.44 75 GLU A CA 1
ATOM 572 C C . GLU A 1 75 ? -4.792 12.596 -4.469 1.00 86.44 75 GLU A C 1
ATOM 574 O O . GLU A 1 75 ? -5.800 12.415 -3.782 1.00 86.44 75 GLU A O 1
ATOM 579 N N . THR A 1 76 ? -3.901 11.626 -4.688 1.00 87.31 76 THR A N 1
ATOM 580 C CA . THR A 1 76 ? -4.012 10.271 -4.132 1.00 87.31 76 THR A CA 1
ATOM 581 C C . THR A 1 76 ? -4.054 10.327 -2.604 1.00 87.31 76 THR A C 1
ATOM 583 O O . THR A 1 76 ? -4.967 9.771 -1.990 1.00 87.31 76 THR A O 1
ATOM 586 N N . TRP A 1 77 ? -3.136 11.075 -1.981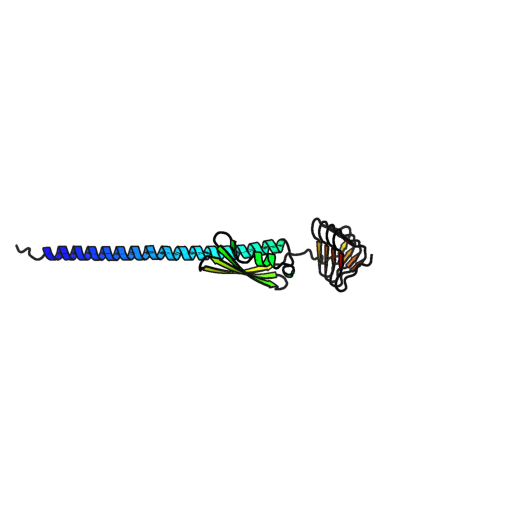 1.00 90.44 77 TRP A N 1
ATOM 587 C CA . TRP A 1 77 ? -3.095 11.276 -0.527 1.00 90.44 77 TRP A CA 1
ATOM 588 C C . TRP A 1 77 ? -4.310 12.037 0.009 1.00 90.44 77 TRP A C 1
ATOM 590 O O . TRP A 1 77 ? -4.879 11.671 1.043 1.00 90.44 77 TRP A O 1
ATOM 600 N N . ALA A 1 78 ? -4.758 13.076 -0.699 1.00 90.50 78 ALA A N 1
ATOM 601 C CA . ALA A 1 78 ? -5.991 13.786 -0.374 1.00 90.50 78 ALA A CA 1
ATOM 602 C C . ALA A 1 78 ? -7.207 12.851 -0.421 1.00 90.50 78 ALA A C 1
ATOM 604 O O . ALA A 1 78 ? -8.086 12.956 0.432 1.00 90.50 78 ALA A O 1
ATOM 605 N N . GLY A 1 79 ? -7.212 11.882 -1.340 1.00 90.75 79 GLY A N 1
ATOM 606 C CA . GLY A 1 79 ? -8.256 10.877 -1.475 1.00 90.75 79 GLY A CA 1
ATOM 607 C C . GLY A 1 79 ? -8.435 9.977 -0.250 1.00 90.75 79 GLY A C 1
ATOM 608 O O . GLY A 1 79 ? -9.501 9.378 -0.101 1.00 90.75 79 GLY A O 1
ATOM 609 N N . PHE A 1 80 ? -7.450 9.854 0.642 1.00 92.44 80 PHE A N 1
ATOM 610 C CA . PHE A 1 80 ? -7.607 9.093 1.887 1.00 92.44 80 PHE A CA 1
ATOM 611 C C . PHE A 1 80 ? -8.335 9.880 2.977 1.00 92.44 80 PHE A C 1
ATOM 613 O O . PHE A 1 80 ? -9.095 9.289 3.742 1.00 92.44 80 PHE A O 1
ATOM 620 N N . ARG A 1 81 ? -8.140 11.198 3.047 1.00 91.19 81 ARG A N 1
ATOM 621 C CA . ARG A 1 81 ? -8.683 12.034 4.125 1.00 91.19 81 ARG A CA 1
ATOM 622 C C . ARG A 1 81 ? -10.168 12.318 3.911 1.00 91.19 81 ARG A C 1
ATOM 624 O O . ARG A 1 81 ? -10.600 12.659 2.816 1.00 91.19 81 ARG A O 1
ATOM 631 N N . ASN A 1 82 ? -10.956 12.188 4.976 1.00 89.88 82 ASN A N 1
ATOM 632 C CA . ASN A 1 82 ? -12.421 12.298 4.979 1.00 89.88 82 ASN A CA 1
ATOM 633 C C . ASN A 1 82 ? -13.128 11.350 3.991 1.00 89.88 82 ASN A C 1
ATOM 635 O O . ASN A 1 82 ? -14.276 11.580 3.603 1.00 89.88 82 ASN A O 1
ATOM 639 N N . CYS A 1 83 ? -12.465 10.267 3.581 1.00 91.50 83 CYS A N 1
ATOM 640 C CA . CYS A 1 83 ? -13.057 9.274 2.698 1.00 91.50 83 CYS A CA 1
ATOM 641 C C . CYS A 1 83 ? -14.075 8.436 3.479 1.00 91.50 83 CYS A C 1
ATOM 643 O O . CYS A 1 83 ? -13.743 7.827 4.500 1.00 91.50 83 CYS A O 1
ATOM 645 N N . LYS A 1 84 ? -15.321 8.389 2.996 1.00 95.00 84 LYS A N 1
ATOM 646 C CA . LYS A 1 84 ? -16.395 7.604 3.616 1.00 95.00 84 LYS A CA 1
ATOM 647 C C . LYS A 1 84 ? -16.157 6.107 3.444 1.00 95.00 84 LYS A C 1
ATOM 649 O O . LYS A 1 84 ? -15.857 5.637 2.349 1.00 95.00 84 LYS A O 1
ATOM 654 N N . VAL A 1 85 ? -16.339 5.365 4.532 1.00 92.69 85 VAL A N 1
ATOM 655 C CA . VAL A 1 85 ? -16.283 3.902 4.576 1.00 92.69 85 VAL A CA 1
ATOM 656 C C . VAL A 1 85 ? -17.492 3.427 5.378 1.00 92.69 85 VAL A C 1
ATOM 658 O O . VAL A 1 85 ? -17.479 3.412 6.610 1.00 92.69 85 VAL A O 1
ATOM 661 N N . GLY A 1 86 ? -18.568 3.084 4.668 1.00 90.62 86 GLY A N 1
ATOM 662 C CA . GLY A 1 86 ? -19.870 2.851 5.292 1.00 90.62 86 GLY A CA 1
ATOM 663 C C . GLY A 1 86 ? -20.344 4.100 6.039 1.00 90.62 86 GLY A C 1
ATOM 664 O O . GLY A 1 86 ? -20.376 5.190 5.474 1.00 90.62 86 GLY A O 1
ATOM 665 N N . GLU A 1 87 ? -20.670 3.936 7.320 1.00 91.75 87 GLU A N 1
ATOM 666 C CA . GLU A 1 87 ? -21.135 5.023 8.190 1.00 91.75 87 GLU A CA 1
ATOM 667 C C . GLU A 1 87 ? -20.002 5.851 8.816 1.00 91.75 87 GLU A C 1
ATOM 669 O O . GLU A 1 87 ? -20.260 6.944 9.332 1.00 91.75 87 GLU A O 1
ATOM 674 N N . GLY A 1 88 ? -18.766 5.343 8.787 1.00 94.06 88 GLY A N 1
ATOM 675 C CA . GLY A 1 88 ? -17.571 6.015 9.295 1.00 94.06 88 GLY A CA 1
ATOM 676 C C . GLY A 1 88 ? -16.769 6.712 8.195 1.00 94.06 88 GLY A C 1
ATOM 677 O O . GLY A 1 88 ? -17.120 6.695 7.012 1.00 94.06 88 GLY A O 1
ATOM 678 N N . GLU A 1 89 ? -15.666 7.338 8.583 1.00 96.81 89 GLU A N 1
ATOM 679 C CA . GLU A 1 89 ? -14.736 7.985 7.658 1.00 96.81 89 GLU A CA 1
ATOM 680 C C . GLU A 1 89 ? -13.285 7.782 8.077 1.00 96.81 89 GLU A C 1
ATOM 682 O O . GLU A 1 89 ? -12.975 7.613 9.258 1.00 96.81 89 GLU A O 1
ATOM 687 N N . ILE A 1 90 ? -12.393 7.790 7.094 1.00 97.31 90 ILE A N 1
ATOM 688 C CA . ILE A 1 90 ? -10.955 7.829 7.334 1.00 97.31 90 ILE A CA 1
ATOM 689 C C . ILE A 1 90 ? -10.608 9.273 7.691 1.00 97.31 90 ILE A C 1
ATOM 691 O O . ILE A 1 90 ? -10.759 10.177 6.873 1.00 97.31 90 ILE A O 1
ATOM 695 N N . GLU A 1 91 ? -10.183 9.499 8.927 1.00 96.19 91 GLU A N 1
ATOM 696 C CA . GLU A 1 91 ? -9.750 10.810 9.400 1.00 96.19 91 GLU A CA 1
ATOM 697 C C . GLU A 1 91 ? -8.350 11.133 8.878 1.00 96.19 91 GLU A C 1
ATOM 699 O O . GLU A 1 91 ? -8.139 12.213 8.330 1.00 96.19 91 GLU A O 1
ATOM 704 N N . ASP A 1 92 ? -7.415 10.190 9.018 1.00 95.69 92 ASP A N 1
ATOM 705 C CA . ASP A 1 92 ? -6.044 10.376 8.551 1.00 95.69 92 ASP A CA 1
ATOM 706 C C . ASP A 1 92 ? -5.319 9.049 8.297 1.00 95.69 92 ASP A C 1
ATOM 708 O O . ASP A 1 92 ? -5.716 7.993 8.807 1.00 95.69 92 ASP A O 1
ATOM 712 N N . ILE A 1 93 ? -4.234 9.118 7.529 1.00 95.88 93 ILE A N 1
ATOM 713 C CA . ILE A 1 93 ? -3.333 7.999 7.254 1.00 95.88 93 ILE A CA 1
ATOM 714 C C . ILE A 1 93 ? -1.876 8.462 7.318 1.00 95.88 93 ILE A C 1
ATOM 716 O O . ILE A 1 93 ? -1.508 9.491 6.765 1.00 95.88 93 ILE A O 1
ATOM 720 N N . PHE A 1 94 ? -1.039 7.662 7.970 1.00 95.31 94 PHE A N 1
ATOM 721 C CA . PHE A 1 94 ? 0.406 7.852 8.042 1.00 95.31 94 PHE A CA 1
ATOM 722 C C . PHE A 1 94 ? 1.090 6.602 7.510 1.00 95.31 94 PHE A C 1
ATOM 724 O O . PHE A 1 94 ? 0.648 5.488 7.802 1.00 95.31 94 PHE A O 1
ATOM 731 N N . VAL A 1 95 ? 2.155 6.783 6.739 1.00 95.00 95 VAL A N 1
ATOM 732 C CA . VAL A 1 95 ? 2.888 5.696 6.091 1.00 95.00 95 VAL A CA 1
ATOM 733 C C . VAL A 1 95 ? 4.375 5.930 6.294 1.00 95.00 95 VAL A C 1
ATOM 735 O O . VAL A 1 95 ? 4.872 7.017 6.015 1.00 95.00 95 VAL A O 1
ATOM 738 N N . GLU A 1 96 ? 5.071 4.910 6.784 1.00 92.88 96 GLU A N 1
ATOM 739 C CA . GLU A 1 96 ? 6.521 4.902 6.959 1.00 92.88 96 GLU A CA 1
ATOM 740 C C . GLU A 1 96 ? 7.131 3.748 6.154 1.00 92.88 96 GLU A C 1
ATOM 742 O O . GLU A 1 96 ? 6.646 2.611 6.200 1.00 92.88 96 GLU A O 1
ATOM 747 N N . ASP A 1 97 ? 8.195 4.035 5.403 1.00 90.50 97 ASP A N 1
ATOM 748 C CA . ASP A 1 97 ? 8.951 3.026 4.663 1.00 90.50 97 ASP A CA 1
ATOM 749 C C . ASP A 1 97 ? 9.986 2.353 5.576 1.00 90.50 97 ASP A C 1
ATOM 751 O O . ASP A 1 97 ? 10.882 3.002 6.115 1.00 90.50 97 ASP A O 1
ATOM 755 N N . MET A 1 98 ? 9.865 1.034 5.742 1.00 89.38 98 MET A N 1
ATOM 756 C CA . MET A 1 98 ? 10.760 0.209 6.560 1.00 89.38 98 MET A CA 1
ATOM 757 C C . MET A 1 98 ? 11.714 -0.649 5.706 1.00 89.38 98 MET A C 1
ATOM 759 O O . MET A 1 98 ? 12.327 -1.591 6.212 1.00 89.38 98 MET A O 1
ATOM 763 N N . GLY A 1 99 ? 11.823 -0.374 4.404 1.00 82.94 99 GLY A N 1
ATOM 764 C CA . GLY A 1 99 ? 12.612 -1.137 3.437 1.00 82.94 99 GLY A CA 1
ATOM 765 C C . GLY A 1 99 ? 11.774 -2.191 2.713 1.00 82.94 99 GLY A C 1
ATOM 766 O O . GLY A 1 99 ? 11.311 -1.953 1.600 1.00 82.94 99 GLY A O 1
ATOM 767 N N . ASP A 1 100 ? 11.558 -3.353 3.337 1.00 81.94 100 ASP A N 1
ATOM 768 C CA . ASP A 1 100 ? 10.847 -4.492 2.715 1.00 81.94 100 ASP A CA 1
ATOM 769 C C . ASP A 1 100 ? 9.310 -4.403 2.835 1.00 81.94 100 ASP A C 1
ATOM 771 O O . ASP A 1 100 ? 8.561 -5.150 2.194 1.00 81.94 100 ASP A O 1
ATOM 775 N N . TYR A 1 101 ? 8.815 -3.508 3.687 1.00 89.06 101 TYR A N 1
ATOM 776 C CA . TYR A 1 101 ? 7.394 -3.302 3.948 1.00 89.06 101 TYR A CA 1
ATOM 777 C C . TYR A 1 101 ? 7.113 -1.843 4.309 1.00 89.06 101 TYR A C 1
ATOM 779 O O . TYR A 1 101 ? 7.999 -1.129 4.773 1.00 89.06 101 TYR A O 1
ATOM 787 N N . TYR A 1 102 ? 5.863 -1.428 4.133 1.00 93.06 102 TYR A N 1
ATOM 788 C CA . TYR A 1 102 ? 5.338 -0.180 4.672 1.00 93.06 102 TYR A CA 1
ATOM 789 C C . TYR A 1 102 ? 4.690 -0.444 6.031 1.00 93.06 102 TYR A C 1
ATOM 791 O O . TYR A 1 102 ? 3.900 -1.385 6.176 1.00 93.06 102 TYR A O 1
ATOM 799 N N . GLU A 1 103 ? 5.007 0.376 7.030 1.00 96.31 103 GLU A N 1
ATOM 800 C CA . GLU A 1 103 ? 4.221 0.455 8.258 1.00 96.31 103 GLU A CA 1
ATOM 801 C C . GLU A 1 103 ? 3.194 1.573 8.097 1.00 96.31 103 GLU A C 1
ATOM 803 O O . GLU A 1 103 ? 3.542 2.742 7.947 1.00 96.31 103 GLU A O 1
ATOM 808 N N . ILE A 1 104 ? 1.915 1.203 8.092 1.00 96.44 104 ILE A N 1
ATOM 809 C CA . ILE A 1 104 ? 0.823 2.156 7.921 1.00 96.44 104 ILE A CA 1
ATOM 810 C C . ILE A 1 104 ? 0.025 2.297 9.205 1.00 96.44 104 ILE A C 1
ATOM 812 O O . ILE A 1 104 ? -0.244 1.317 9.903 1.00 96.44 104 ILE A O 1
ATOM 816 N N . ARG A 1 105 ? -0.395 3.525 9.494 1.00 97.88 105 ARG A N 1
ATOM 817 C CA . ARG A 1 105 ? -1.270 3.878 10.606 1.00 97.88 105 ARG A CA 1
ATOM 818 C C . ARG A 1 105 ? -2.479 4.620 10.067 1.00 97.88 105 ARG A C 1
ATOM 820 O O . ARG A 1 105 ? -2.343 5.720 9.548 1.00 97.88 105 ARG A O 1
ATOM 827 N N . VAL A 1 106 ? -3.661 4.046 10.238 1.00 97.75 106 VAL A N 1
ATOM 828 C CA . VAL A 1 106 ? -4.920 4.637 9.769 1.00 97.75 106 VAL A CA 1
ATOM 829 C C . VAL A 1 106 ? -5.781 5.008 10.961 1.00 97.75 106 VAL A C 1
ATOM 831 O O . VAL A 1 106 ? -5.958 4.198 11.871 1.00 97.75 106 VAL A O 1
ATOM 834 N N . ILE A 1 107 ? -6.332 6.219 10.947 1.00 97.69 107 ILE A N 1
ATOM 835 C CA . ILE A 1 107 ? -7.294 6.699 11.935 1.00 97.69 107 ILE A CA 1
ATOM 836 C C . ILE A 1 107 ? -8.676 6.706 11.288 1.00 97.69 107 ILE A C 1
ATOM 838 O O . ILE A 1 107 ? -8.943 7.491 10.385 1.00 97.69 107 ILE A O 1
ATOM 842 N N . GLY A 1 108 ? -9.557 5.826 11.751 1.00 97.50 108 GLY A N 1
ATOM 843 C CA . GLY A 1 108 ? -10.974 5.839 11.416 1.00 97.50 108 GLY A CA 1
ATOM 844 C C . GLY A 1 108 ? -11.775 6.580 12.480 1.00 97.50 108 GLY A C 1
ATOM 845 O O . GLY A 1 108 ? -11.449 6.531 13.672 1.00 97.50 108 GLY A O 1
ATOM 846 N N . LYS A 1 109 ? -12.830 7.266 12.051 1.00 96.62 109 LYS A N 1
ATOM 847 C CA . LYS A 1 109 ? -13.656 8.121 12.897 1.00 96.62 109 LYS A CA 1
ATOM 848 C C . LYS A 1 109 ? -15.140 7.912 12.613 1.00 96.62 109 LYS A C 1
ATOM 850 O O . LYS A 1 109 ? -15.563 7.793 11.463 1.00 96.62 109 LYS A O 1
ATOM 855 N N . LYS A 1 110 ? -15.933 7.932 13.682 1.00 96.00 110 LYS A N 1
ATOM 856 C CA . LYS A 1 110 ? -17.387 8.097 13.654 1.00 96.00 110 LYS A CA 1
ATOM 857 C C . LYS A 1 110 ? -17.794 8.955 14.843 1.00 96.00 110 LYS A C 1
ATOM 859 O O . LYS A 1 110 ? -17.512 8.594 15.980 1.00 96.00 110 LYS A O 1
ATOM 864 N N . ASP A 1 111 ? -18.438 10.089 14.588 1.00 90.81 111 ASP A N 1
ATOM 865 C CA . ASP A 1 111 ? -18.857 11.038 15.623 1.00 90.81 111 ASP A CA 1
ATOM 866 C C . ASP A 1 111 ? -17.702 11.413 16.574 1.00 90.81 111 ASP A C 1
ATOM 868 O O . ASP A 1 111 ? -16.782 12.137 16.177 1.00 90.81 111 ASP A O 1
ATOM 872 N N . ARG A 1 112 ? -17.729 10.916 17.819 1.00 88.56 112 ARG A N 1
ATOM 873 C CA . ARG A 1 112 ? -16.658 11.091 18.820 1.00 88.56 112 ARG A CA 1
ATOM 874 C C . ARG A 1 112 ? -15.714 9.891 18.919 1.00 88.56 112 ARG A C 1
ATOM 876 O O . ARG A 1 112 ? -14.635 10.024 19.494 1.00 88.56 112 ARG A O 1
ATOM 883 N N . ALA A 1 113 ? -16.106 8.743 18.378 1.00 92.31 113 ALA A N 1
ATOM 884 C CA . ALA A 1 113 ? -15.314 7.531 18.403 1.00 92.31 113 ALA A CA 1
ATOM 885 C C . ALA A 1 113 ? -14.186 7.609 17.369 1.00 92.31 113 ALA A C 1
ATOM 887 O O . ALA A 1 113 ? -14.396 7.950 16.202 1.00 92.31 113 ALA A O 1
ATOM 888 N N . LYS A 1 114 ? -12.976 7.260 17.810 1.00 95.88 114 LYS A N 1
ATOM 889 C CA . LYS A 1 114 ? -11.790 7.152 16.960 1.00 95.88 114 LYS A CA 1
ATOM 890 C C . LYS A 1 114 ? -11.099 5.821 17.188 1.00 95.88 114 LYS A C 1
ATOM 892 O O . LYS A 1 114 ? -10.950 5.372 18.328 1.00 95.88 114 LYS A O 1
ATOM 897 N N . LYS A 1 115 ? -10.645 5.207 16.102 1.00 96.88 115 LYS A N 1
ATOM 898 C CA . LYS A 1 115 ? -9.874 3.968 16.119 1.00 96.88 115 LYS A CA 1
ATOM 899 C C . LYS A 1 115 ? -8.644 4.118 15.257 1.00 96.88 115 LYS A C 1
ATOM 901 O O . LYS A 1 115 ? -8.733 4.540 14.114 1.00 96.88 115 LYS A O 1
ATOM 906 N N . THR A 1 116 ? -7.507 3.737 15.816 1.00 97.56 116 THR A N 1
ATOM 907 C CA . THR A 1 116 ? -6.248 3.682 15.086 1.00 97.56 116 THR A CA 1
ATOM 908 C C . THR A 1 116 ? -5.892 2.229 14.846 1.00 97.56 116 THR A C 1
ATOM 910 O O . THR A 1 116 ? -5.834 1.450 15.797 1.00 97.56 116 THR A O 1
ATOM 913 N N . LEU A 1 117 ? -5.642 1.877 13.591 1.00 97.00 117 LEU A N 1
ATOM 914 C CA . LEU A 1 117 ? -5.082 0.586 13.221 1.00 97.00 117 LEU A CA 1
ATOM 915 C C . LEU A 1 117 ? -3.681 0.766 12.667 1.00 97.00 117 LEU A C 1
ATOM 917 O O . LEU A 1 117 ? -3.405 1.736 11.964 1.00 97.00 117 LEU A O 1
ATOM 921 N N . MET A 1 118 ? -2.817 -0.190 12.992 1.00 97.12 118 MET A N 1
ATOM 922 C CA . MET A 1 118 ? -1.473 -0.289 12.443 1.00 97.12 118 MET A CA 1
ATOM 923 C C . MET A 1 118 ? -1.361 -1.581 11.647 1.00 97.12 118 MET A C 1
ATOM 925 O O . MET A 1 118 ? -1.766 -2.640 12.129 1.00 97.12 118 MET A O 1
ATOM 929 N N . ALA A 1 119 ? -0.814 -1.497 10.440 1.00 95.88 119 ALA A N 1
ATOM 930 C CA . ALA A 1 119 ? -0.592 -2.654 9.589 1.00 95.88 119 ALA A CA 1
ATOM 931 C C . ALA A 1 119 ? 0.799 -2.608 8.964 1.00 95.88 119 ALA A C 1
ATOM 933 O O . ALA A 1 119 ? 1.285 -1.553 8.566 1.00 95.88 119 ALA A O 1
ATOM 934 N N . LYS A 1 120 ? 1.417 -3.786 8.860 1.00 96.75 120 LYS A N 1
ATOM 935 C CA . LYS A 1 120 ? 2.648 -3.996 8.101 1.00 96.75 120 LYS A CA 1
ATOM 936 C C . LYS A 1 120 ? 2.273 -4.592 6.758 1.00 96.75 120 LYS A C 1
ATOM 938 O O . LYS A 1 120 ? 1.714 -5.687 6.713 1.00 96.75 120 LYS A O 1
ATOM 943 N N . ILE A 1 121 ? 2.553 -3.869 5.685 1.00 92.62 121 ILE A N 1
ATOM 944 C CA . ILE A 1 121 ? 2.180 -4.257 4.327 1.00 92.62 121 ILE A CA 1
ATOM 945 C C . ILE A 1 121 ? 3.460 -4.474 3.541 1.00 92.62 121 ILE A C 1
ATOM 947 O O . ILE A 1 121 ? 4.189 -3.528 3.258 1.00 92.62 121 ILE A O 1
ATOM 951 N N . SER A 1 122 ? 3.752 -5.731 3.210 1.00 89.31 122 SER A N 1
ATOM 952 C CA . SER A 1 122 ? 4.895 -6.069 2.363 1.00 89.31 122 SER A CA 1
ATOM 953 C C . SER A 1 122 ? 4.784 -5.364 1.018 1.00 89.31 122 SER A C 1
ATOM 955 O O . SER A 1 122 ? 3.709 -5.356 0.413 1.00 89.31 122 SER A O 1
ATOM 957 N N . LYS A 1 123 ? 5.900 -4.804 0.542 1.00 85.00 123 LYS A N 1
ATOM 958 C CA . LYS A 1 123 ? 5.937 -4.195 -0.787 1.00 85.00 123 LYS A CA 1
ATOM 959 C C . LYS A 1 123 ? 5.608 -5.256 -1.844 1.00 85.00 123 LYS A C 1
ATOM 961 O O . LYS A 1 123 ? 5.992 -6.422 -1.664 1.00 85.00 123 LYS A O 1
ATOM 966 N N . PRO A 1 124 ? 4.904 -4.899 -2.935 1.00 72.94 124 PRO A N 1
ATOM 967 C CA . PRO A 1 124 ? 4.670 -5.833 -4.024 1.00 72.94 124 PRO A CA 1
ATOM 968 C C . PRO A 1 124 ? 6.019 -6.377 -4.483 1.00 72.94 124 PRO A C 1
ATOM 970 O O . PRO A 1 124 ? 6.947 -5.606 -4.736 1.00 72.94 124 PRO A O 1
ATOM 973 N N . LYS A 1 125 ? 6.150 -7.704 -4.574 1.00 62.75 125 LYS A 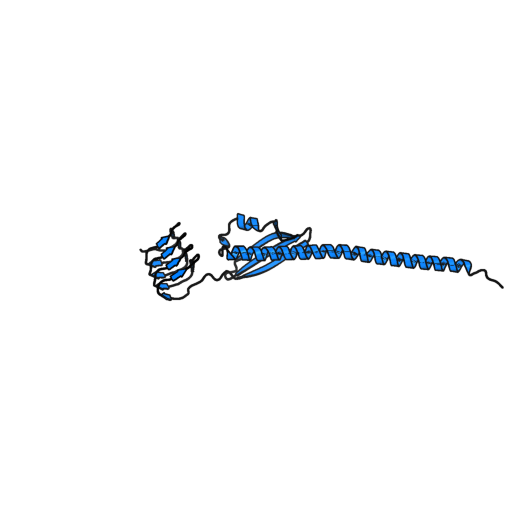N 1
ATOM 974 C CA . LYS A 1 125 ? 7.337 -8.307 -5.181 1.00 62.75 125 LYS A CA 1
ATOM 975 C C . LYS A 1 125 ? 7.336 -7.924 -6.653 1.00 62.75 125 LYS A C 1
ATOM 977 O O . LYS A 1 125 ? 6.717 -8.605 -7.468 1.00 62.75 125 LYS A O 1
ATOM 982 N N . GLN A 1 126 ? 8.022 -6.837 -6.986 1.00 58.38 126 GLN A N 1
ATOM 983 C CA . GLN A 1 126 ? 8.433 -6.609 -8.359 1.00 58.38 126 GLN A CA 1
ATOM 984 C C . GLN A 1 126 ? 9.325 -7.790 -8.750 1.00 58.38 126 GLN A C 1
ATOM 986 O O . GLN A 1 126 ? 10.094 -8.263 -7.905 1.00 58.38 126 GLN A O 1
ATOM 991 N N . PRO A 1 127 ? 9.189 -8.335 -9.967 1.00 51.69 127 PRO A N 1
ATOM 992 C CA . PRO A 1 127 ? 10.013 -9.447 -10.397 1.00 51.69 127 PRO A CA 1
ATOM 993 C C . PRO A 1 127 ? 11.476 -8.988 -10.473 1.00 51.69 127 PRO A C 1
ATOM 995 O O . PRO A 1 127 ? 11.961 -8.521 -11.496 1.00 51.69 127 PRO A O 1
ATOM 998 N N . SER A 1 128 ? 12.200 -9.119 -9.363 1.00 48.69 128 SER A N 1
ATOM 999 C CA . SER A 1 128 ? 13.642 -8.966 -9.324 1.00 48.69 128 SER A CA 1
ATOM 1000 C C . SER A 1 128 ? 14.240 -10.228 -9.930 1.00 48.69 128 SER A C 1
ATOM 1002 O O . SER A 1 128 ? 14.384 -11.273 -9.293 1.00 48.69 128 SER A O 1
ATOM 1004 N N . PHE A 1 129 ? 14.544 -10.158 -11.222 1.00 52.97 129 PHE A N 1
ATOM 1005 C CA . PHE A 1 129 ? 15.267 -11.222 -11.900 1.00 52.97 129 PHE A CA 1
ATOM 1006 C C . PHE A 1 129 ? 16.730 -11.198 -11.441 1.00 52.97 129 PHE A C 1
ATOM 1008 O O . PHE A 1 129 ? 17.595 -10.598 -12.067 1.00 52.97 129 PHE A O 1
ATOM 1015 N N . ALA A 1 130 ? 17.027 -11.878 -10.333 1.00 46.41 130 ALA A N 1
ATOM 1016 C CA . ALA A 1 130 ? 18.393 -12.149 -9.880 1.00 46.41 130 ALA A CA 1
ATOM 1017 C C . ALA A 1 130 ? 19.008 -13.354 -10.627 1.00 46.41 130 ALA A C 1
ATOM 1019 O O . ALA A 1 130 ? 19.582 -14.255 -10.016 1.00 46.41 130 ALA A O 1
ATOM 1020 N N . GLY A 1 131 ? 18.836 -13.420 -11.950 1.00 54.94 131 GLY A N 1
ATOM 1021 C CA . GLY A 1 131 ? 19.252 -14.558 -12.769 1.00 54.94 131 GLY A CA 1
ATOM 1022 C C . GLY A 1 131 ? 19.600 -14.164 -14.199 1.00 54.94 131 GLY A C 1
ATOM 1023 O O . GLY A 1 131 ? 19.256 -13.075 -14.652 1.00 54.94 131 GLY A O 1
ATOM 1024 N N . ILE A 1 132 ? 20.298 -15.063 -14.898 1.00 56.22 132 ILE A N 1
ATOM 1025 C CA . ILE A 1 132 ? 20.595 -14.898 -16.321 1.00 56.22 132 ILE A CA 1
ATOM 1026 C C . ILE A 1 132 ? 19.357 -15.312 -17.114 1.00 56.22 132 ILE A C 1
ATOM 1028 O O . ILE A 1 132 ? 19.028 -16.499 -17.149 1.00 56.22 132 ILE A O 1
ATOM 1032 N N . LEU A 1 133 ? 18.674 -14.357 -17.741 1.00 67.06 133 LEU A N 1
ATOM 1033 C CA . LEU A 1 133 ? 17.576 -14.656 -18.658 1.00 67.06 133 LEU A CA 1
ATOM 1034 C C . LEU A 1 133 ? 18.147 -14.748 -20.072 1.00 67.06 133 LEU A C 1
ATOM 1036 O O . LEU A 1 133 ? 18.816 -13.825 -20.526 1.00 67.06 133 LEU A O 1
ATOM 1040 N N . ARG A 1 134 ? 17.947 -15.888 -20.739 1.00 69.12 134 ARG A N 1
ATOM 1041 C CA . ARG A 1 134 ? 18.471 -16.144 -22.085 1.00 69.12 134 ARG A CA 1
ATOM 1042 C C . ARG A 1 134 ? 17.325 -16.302 -23.070 1.00 69.12 134 ARG A C 1
ATOM 1044 O O . ARG A 1 134 ? 16.489 -17.184 -22.887 1.00 69.12 134 ARG A O 1
ATOM 1051 N N . GLY A 1 135 ? 17.339 -15.506 -24.133 1.00 70.12 135 GLY A N 1
ATOM 1052 C CA . GLY A 1 135 ? 16.352 -15.538 -25.207 1.00 70.12 135 GLY A CA 1
ATOM 1053 C C . GLY A 1 135 ? 15.307 -14.426 -25.116 1.00 70.12 135 GLY A C 1
ATOM 1054 O O . GLY A 1 135 ? 15.486 -13.425 -24.431 1.00 70.12 135 GLY A O 1
ATOM 1055 N N . LEU A 1 136 ? 14.220 -14.604 -25.865 1.00 70.38 136 LEU A N 1
ATOM 1056 C CA . LEU A 1 136 ? 13.136 -13.635 -25.983 1.00 70.38 136 LEU A CA 1
ATOM 1057 C C . LEU A 1 136 ? 12.315 -13.560 -24.692 1.00 70.38 136 LEU A C 1
ATOM 1059 O O . LEU A 1 136 ? 11.779 -14.576 -24.245 1.00 70.38 136 LEU A O 1
ATOM 1063 N N . THR A 1 137 ? 12.140 -12.354 -24.154 1.00 77.88 137 THR A N 1
ATOM 1064 C CA . THR A 1 137 ? 11.300 -12.128 -22.973 1.00 77.88 137 THR A CA 1
ATOM 1065 C C . THR A 1 137 ? 10.099 -11.264 -23.327 1.00 77.88 137 THR A C 1
ATOM 1067 O O . THR A 1 137 ? 10.271 -10.168 -23.851 1.00 77.88 137 THR A O 1
ATOM 1070 N N . VAL A 1 138 ? 8.885 -11.748 -23.043 1.00 78.94 138 VAL A N 1
ATOM 1071 C CA . VAL A 1 138 ? 7.633 -11.053 -23.383 1.00 78.94 138 VAL A CA 1
ATOM 1072 C C . VAL A 1 138 ? 6.786 -10.839 -22.130 1.00 78.94 138 VAL A C 1
ATOM 1074 O O . VAL A 1 138 ? 6.446 -11.801 -21.442 1.00 78.94 138 VAL A O 1
ATOM 1077 N N . PHE A 1 139 ? 6.405 -9.590 -21.868 1.00 81.62 139 PHE A N 1
ATOM 1078 C CA . PHE A 1 139 ? 5.533 -9.186 -20.766 1.00 81.62 139 PHE A CA 1
ATOM 1079 C C . PHE A 1 139 ? 4.251 -8.543 -21.299 1.00 81.62 139 PHE A C 1
ATOM 1081 O O . PHE A 1 139 ? 4.287 -7.659 -22.153 1.00 81.62 139 PHE A O 1
ATOM 1088 N N . SER A 1 140 ? 3.102 -8.960 -20.763 1.00 82.00 140 SER A N 1
ATOM 1089 C CA . SER A 1 140 ? 1.786 -8.398 -21.104 1.00 82.00 140 SER A CA 1
ATOM 1090 C C . SER A 1 140 ? 1.418 -7.147 -20.293 1.00 82.00 140 SER A C 1
ATOM 1092 O O . SER A 1 140 ? 0.284 -6.686 -20.370 1.00 82.00 140 SER A O 1
ATOM 1094 N N . SER A 1 141 ? 2.342 -6.627 -19.485 1.00 83.62 141 SER A N 1
ATOM 1095 C CA . SER A 1 141 ? 2.161 -5.489 -18.577 1.00 83.62 141 SER A CA 1
ATOM 1096 C C . SER A 1 141 ? 3.450 -4.668 -18.492 1.00 83.62 141 SER A C 1
ATOM 1098 O O . SER A 1 141 ? 4.409 -4.953 -19.214 1.00 83.62 141 SER A O 1
ATOM 1100 N N . ASN A 1 142 ? 3.488 -3.690 -17.581 1.00 81.44 142 ASN A N 1
ATOM 1101 C CA . ASN A 1 142 ? 4.719 -2.997 -17.211 1.00 81.44 142 ASN A CA 1
ATOM 1102 C C . ASN A 1 142 ? 5.773 -4.006 -16.730 1.00 81.44 142 ASN A C 1
ATOM 1104 O O . ASN A 1 142 ? 5.449 -5.018 -16.095 1.00 81.44 142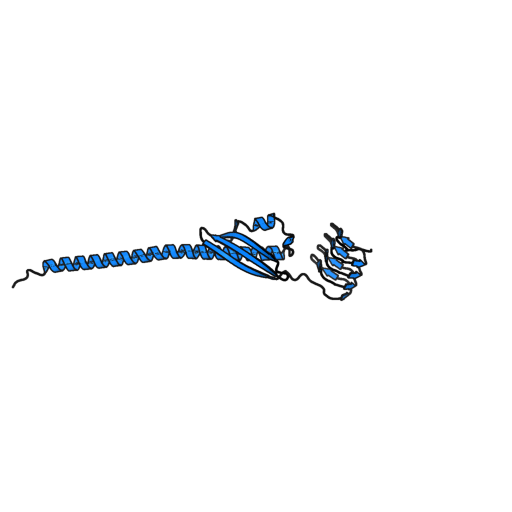 ASN A O 1
ATOM 1108 N N . PHE A 1 143 ? 7.030 -3.711 -17.035 1.00 83.06 143 PHE A N 1
ATOM 1109 C CA . PHE A 1 143 ? 8.193 -4.509 -16.696 1.00 83.06 143 PHE A CA 1
ATOM 1110 C C . PHE A 1 143 ? 9.198 -3.639 -15.943 1.00 83.06 143 PHE A C 1
ATOM 1112 O O . PHE A 1 143 ? 9.840 -2.768 -16.519 1.00 83.06 143 PHE A O 1
ATOM 1119 N N . SER A 1 144 ? 9.326 -3.884 -14.641 1.00 83.75 144 SER A N 1
ATOM 1120 C CA . SER A 1 144 ? 10.313 -3.219 -13.791 1.00 83.75 144 SER A CA 1
ATOM 1121 C C . SER A 1 144 ? 11.402 -4.200 -13.419 1.00 83.75 144 SER A C 1
ATOM 1123 O O . SER A 1 144 ? 11.116 -5.346 -13.052 1.00 83.75 144 SER A O 1
ATOM 1125 N N . LEU A 1 145 ? 12.644 -3.742 -13.494 1.00 80.88 145 LEU A N 1
ATOM 1126 C CA . LEU A 1 145 ? 13.779 -4.567 -13.190 1.00 80.88 145 LEU A CA 1
ATOM 1127 C C . LEU A 1 145 ? 14.843 -3.787 -12.411 1.00 80.88 145 LEU A C 1
ATOM 1129 O O . LEU A 1 145 ? 15.371 -2.773 -12.856 1.00 80.88 145 LEU A O 1
ATOM 1133 N N . THR A 1 146 ? 15.164 -4.301 -11.225 1.00 79.69 146 THR A N 1
ATOM 1134 C CA . THR A 1 146 ? 16.048 -3.669 -10.240 1.00 79.69 146 THR A CA 1
ATOM 1135 C C . THR A 1 146 ? 17.185 -4.617 -9.836 1.00 79.69 146 THR A C 1
ATOM 1137 O O . THR A 1 146 ? 17.096 -5.839 -9.995 1.00 79.69 146 THR A O 1
ATOM 1140 N N . GLY A 1 147 ? 18.273 -4.074 -9.284 1.00 79.12 147 GLY A N 1
ATOM 1141 C CA . GLY A 1 147 ? 19.395 -4.867 -8.766 1.00 79.12 147 GLY A CA 1
ATOM 1142 C C . GLY A 1 147 ? 20.500 -5.095 -9.799 1.00 79.12 147 GLY A C 1
ATOM 1143 O O . GLY A 1 147 ? 20.922 -4.147 -10.448 1.00 79.12 147 GLY A O 1
ATOM 1144 N N . ASN A 1 148 ? 21.013 -6.327 -9.918 1.00 83.44 148 ASN A N 1
ATOM 1145 C CA . ASN A 1 148 ? 22.153 -6.676 -10.795 1.00 83.44 148 ASN A CA 1
ATOM 1146 C C . ASN A 1 148 ? 21.824 -7.824 -11.782 1.00 83.44 148 ASN A C 1
ATOM 1148 O O . ASN A 1 148 ? 22.519 -8.844 -11.799 1.00 83.44 148 ASN A O 1
ATOM 1152 N N . PRO A 1 149 ? 20.730 -7.726 -12.546 1.00 81.56 149 PRO A N 1
ATOM 1153 C CA . PRO A 1 149 ? 20.348 -8.719 -13.555 1.00 81.56 149 PRO A CA 1
ATOM 1154 C C . PRO A 1 149 ? 21.365 -8.802 -14.702 1.00 81.56 149 PRO A C 1
ATOM 1156 O O . PRO A 1 149 ? 22.069 -7.839 -15.015 1.00 81.56 149 PRO A O 1
ATOM 1159 N N . ASN A 1 150 ? 21.366 -9.932 -15.402 1.00 85.62 150 ASN A N 1
ATOM 1160 C CA . ASN A 1 150 ? 22.048 -10.062 -16.683 1.00 85.62 150 ASN A CA 1
ATOM 1161 C C . ASN A 1 150 ? 21.099 -10.735 -17.681 1.00 85.62 150 ASN A C 1
ATOM 1163 O O . ASN A 1 150 ? 20.753 -11.900 -17.511 1.00 85.62 150 ASN A O 1
ATOM 1167 N N . ILE A 1 151 ? 20.639 -10.006 -18.690 1.00 86.31 151 ILE A N 1
ATOM 1168 C CA . ILE A 1 151 ? 19.704 -10.503 -19.701 1.00 86.31 151 ILE A CA 1
ATOM 1169 C C . ILE A 1 151 ? 20.451 -10.613 -21.024 1.00 86.31 151 ILE A C 1
ATOM 1171 O O . ILE A 1 151 ? 20.999 -9.635 -21.518 1.00 86.31 151 ILE A O 1
ATOM 1175 N N . GLU A 1 152 ? 20.460 -11.806 -21.607 1.00 86.94 152 GLU A N 1
ATOM 1176 C CA . GLU A 1 152 ? 20.976 -12.073 -22.947 1.00 86.94 152 GLU A CA 1
ATOM 1177 C C . GLU A 1 152 ? 19.786 -12.330 -23.881 1.00 86.94 152 GLU A C 1
ATOM 1179 O O . GLU A 1 152 ? 19.295 -13.458 -23.972 1.00 86.94 152 GLU A O 1
ATOM 1184 N N . GLY A 1 153 ? 19.306 -11.288 -24.561 1.00 87.44 153 GLY A N 1
ATOM 1185 C CA . GLY A 1 153 ? 18.164 -11.352 -25.472 1.00 87.44 153 GLY A CA 1
ATOM 1186 C C . GLY A 1 153 ? 17.285 -10.103 -25.452 1.00 87.44 153 GLY A C 1
ATOM 1187 O O . GLY A 1 153 ? 17.448 -9.218 -24.611 1.00 87.44 153 GLY A O 1
ATOM 1188 N N . ASP A 1 154 ? 16.353 -10.048 -26.402 1.00 89.25 154 ASP A N 1
ATOM 1189 C CA . ASP A 1 154 ? 15.434 -8.923 -26.557 1.00 89.25 154 ASP A CA 1
ATOM 1190 C C . ASP A 1 154 ? 14.285 -8.976 -25.532 1.00 89.25 154 ASP A C 1
ATOM 1192 O O . ASP A 1 154 ? 13.766 -10.048 -25.191 1.00 89.25 154 ASP A O 1
ATOM 1196 N N . ILE A 1 155 ? 13.851 -7.799 -25.082 1.00 89.88 155 ILE A N 1
ATOM 1197 C CA . ILE A 1 155 ? 12.743 -7.606 -24.141 1.00 89.88 155 ILE A CA 1
ATOM 1198 C C . ILE A 1 155 ? 11.583 -6.932 -24.867 1.00 89.88 155 ILE A C 1
ATOM 1200 O O . ILE A 1 155 ? 11.761 -5.885 -25.478 1.00 89.88 155 ILE A O 1
ATOM 1204 N N . PHE A 1 156 ? 10.385 -7.499 -24.750 1.00 90.56 156 PHE A N 1
ATOM 1205 C CA . PHE A 1 156 ? 9.146 -6.940 -25.284 1.00 90.56 156 PHE A CA 1
ATOM 1206 C C . PHE A 1 156 ? 8.148 -6.753 -24.145 1.00 90.56 156 PHE A C 1
ATOM 1208 O O . PHE A 1 156 ? 7.692 -7.730 -23.552 1.00 90.56 156 PHE A O 1
ATOM 1215 N N . ALA A 1 157 ? 7.790 -5.511 -23.844 1.00 89.88 157 ALA A N 1
ATOM 1216 C CA . ALA A 1 157 ? 6.802 -5.168 -22.834 1.00 89.88 157 ALA A CA 1
ATOM 1217 C C . ALA A 1 157 ? 5.615 -4.440 -23.473 1.00 89.88 157 ALA A C 1
ATOM 1219 O O . ALA A 1 157 ? 5.770 -3.451 -24.189 1.00 89.88 157 ALA A O 1
ATOM 1220 N N . ALA A 1 158 ? 4.405 -4.929 -23.197 1.00 87.19 158 ALA A N 1
ATOM 1221 C CA . ALA A 1 158 ? 3.175 -4.246 -23.594 1.00 87.19 158 ALA A CA 1
ATOM 1222 C C . ALA A 1 158 ? 2.902 -2.980 -22.757 1.00 87.19 158 ALA A C 1
ATOM 1224 O O . ALA A 1 158 ? 2.073 -2.161 -23.152 1.00 87.19 158 ALA A O 1
ATOM 1225 N N . GLY A 1 159 ? 3.565 -2.838 -21.608 1.00 86.25 159 GLY A N 1
ATOM 1226 C CA . GLY A 1 159 ? 3.523 -1.650 -20.760 1.00 86.25 159 GLY A CA 1
ATOM 1227 C C . GLY A 1 159 ? 4.870 -0.938 -20.679 1.00 86.25 159 GLY A C 1
ATOM 1228 O O . GLY A 1 159 ? 5.750 -1.180 -21.500 1.00 86.25 159 GLY A O 1
ATOM 1229 N N . GLU A 1 160 ? 5.015 -0.078 -19.675 1.00 87.00 160 GLU A N 1
ATOM 1230 C CA . GLU A 1 160 ? 6.243 0.680 -19.410 1.00 87.00 160 GLU A CA 1
ATOM 1231 C C . GLU A 1 160 ? 7.410 -0.243 -19.040 1.00 87.00 160 GLU A C 1
ATOM 1233 O O . GLU A 1 160 ? 7.214 -1.282 -18.400 1.00 87.00 160 GLU A O 1
ATOM 1238 N N . VAL A 1 161 ? 8.633 0.156 -19.390 1.00 89.31 161 VAL A N 1
ATOM 1239 C CA . VAL A 1 161 ? 9.857 -0.530 -18.958 1.00 89.31 161 VAL A CA 1
ATOM 1240 C C . VAL A 1 161 ? 10.642 0.371 -18.016 1.00 89.31 161 VAL A C 1
ATOM 1242 O O . VAL A 1 161 ? 11.051 1.457 -18.415 1.00 89.31 161 VAL A O 1
ATOM 1245 N N . PHE A 1 162 ? 10.897 -0.103 -16.796 1.00 89.62 162 PHE A N 1
ATOM 1246 C CA . PHE A 1 162 ? 11.743 0.578 -15.818 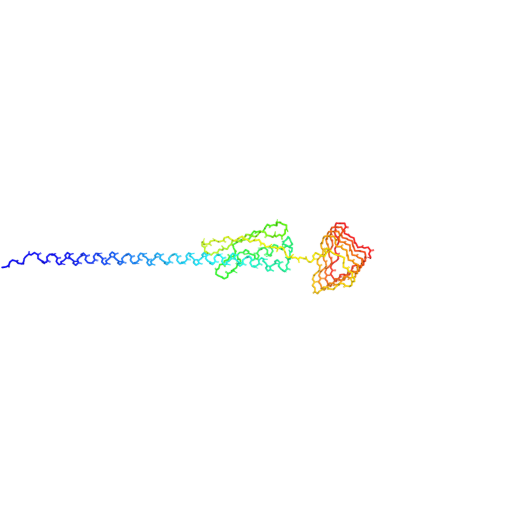1.00 89.62 162 PHE A CA 1
ATOM 1247 C C . PHE A 1 162 ? 12.973 -0.263 -15.478 1.00 89.62 162 PHE A C 1
ATOM 1249 O O . PHE A 1 162 ? 12.847 -1.427 -15.096 1.00 89.62 162 PHE A O 1
ATOM 1256 N N . LEU A 1 163 ? 14.162 0.328 -15.582 1.00 88.44 163 LEU A N 1
ATOM 1257 C CA . LEU A 1 163 ? 15.425 -0.295 -15.191 1.00 88.44 163 LEU A CA 1
ATOM 1258 C C . LEU A 1 163 ? 16.116 0.513 -14.089 1.00 88.44 163 LEU A C 1
ATOM 1260 O O . LEU A 1 163 ? 16.296 1.721 -14.208 1.00 88.44 163 LEU A O 1
ATOM 1264 N N . ALA A 1 164 ? 16.578 -0.160 -13.039 1.00 83.00 164 ALA A N 1
ATOM 1265 C CA . ALA A 1 164 ? 17.365 0.463 -11.978 1.00 83.00 164 ALA A CA 1
ATOM 1266 C C . ALA A 1 164 ? 18.469 -0.465 -11.449 1.00 83.00 164 ALA A C 1
ATOM 1268 O O . ALA A 1 164 ? 18.428 -1.688 -11.607 1.00 83.00 164 ALA A O 1
ATOM 1269 N N . GLY A 1 165 ? 19.460 0.108 -10.766 1.00 83.44 165 GLY A N 1
ATOM 1270 C CA . GLY A 1 165 ? 20.611 -0.635 -10.238 1.00 83.44 165 GLY A CA 1
ATOM 1271 C C . GLY A 1 165 ? 21.715 -0.817 -11.282 1.00 83.44 165 GLY A C 1
ATOM 1272 O O . GLY A 1 165 ? 21.997 0.104 -12.035 1.00 83.44 165 GLY A O 1
ATOM 1273 N N . ASN A 1 166 ? 22.375 -1.977 -11.324 1.00 86.56 166 ASN A N 1
ATOM 1274 C CA . ASN A 1 166 ? 23.448 -2.302 -12.276 1.00 86.56 166 ASN A CA 1
ATOM 1275 C C . ASN A 1 166 ? 22.981 -3.358 -13.289 1.00 86.56 166 ASN A C 1
ATOM 1277 O O . ASN A 1 166 ? 23.623 -4.397 -13.466 1.00 86.56 166 ASN A O 1
ATOM 1281 N N . ALA A 1 167 ? 21.820 -3.133 -13.903 1.00 86.44 167 ALA A N 1
ATOM 1282 C CA . ALA A 1 167 ? 21.279 -4.063 -14.879 1.00 86.44 167 ALA A CA 1
ATOM 1283 C C . ALA A 1 167 ? 22.151 -4.160 -16.133 1.00 86.44 167 ALA A C 1
ATOM 1285 O O . ALA A 1 167 ? 22.570 -3.135 -16.652 1.00 86.44 167 ALA A O 1
ATOM 1286 N N . LEU A 1 168 ? 22.402 -5.370 -16.637 1.00 89.12 168 LEU A N 1
ATOM 1287 C CA . LEU A 1 168 ? 23.058 -5.581 -17.928 1.00 89.12 168 LEU A CA 1
ATOM 1288 C C . LEU A 1 168 ? 22.090 -6.263 -18.892 1.00 89.12 168 LEU A C 1
ATOM 1290 O O . LEU A 1 168 ? 21.668 -7.389 -18.640 1.00 89.12 168 LEU A O 1
ATOM 1294 N N . ILE A 1 169 ? 21.763 -5.605 -19.999 1.00 90.75 169 ILE A N 1
ATOM 1295 C CA . ILE A 1 169 ? 20.893 -6.147 -21.047 1.00 90.75 169 ILE A CA 1
ATOM 1296 C C . ILE A 1 169 ? 21.692 -6.196 -22.339 1.00 90.75 169 ILE A C 1
ATOM 1298 O O . ILE A 1 169 ? 22.142 -5.169 -22.822 1.00 90.75 169 ILE A O 1
ATOM 1302 N N . ARG A 1 170 ? 21.887 -7.391 -22.888 1.00 90.69 170 ARG A N 1
ATOM 1303 C CA . ARG A 1 170 ? 22.536 -7.644 -24.178 1.00 90.69 170 ARG A CA 1
ATOM 1304 C C . ARG A 1 170 ? 21.461 -8.012 -25.188 1.00 90.69 170 ARG A C 1
ATOM 1306 O O . ARG A 1 170 ? 21.191 -9.194 -25.408 1.00 90.69 170 ARG A O 1
ATOM 1313 N N . GLY A 1 171 ? 20.806 -6.995 -25.725 1.00 90.44 171 GLY A N 1
ATOM 1314 C CA . GLY A 1 171 ? 19.629 -7.126 -26.574 1.00 90.44 171 GLY A CA 1
ATOM 1315 C C . GLY A 1 171 ? 18.863 -5.814 -26.671 1.00 90.44 171 GLY A C 1
ATOM 1316 O O . GLY A 1 171 ? 19.154 -4.853 -25.958 1.00 90.44 171 GLY A O 1
ATOM 1317 N N . ASN A 1 172 ? 17.888 -5.776 -27.571 1.00 93.31 172 ASN A N 1
ATOM 1318 C CA . ASN A 1 172 ? 17.030 -4.616 -27.754 1.00 93.31 172 ASN A CA 1
ATOM 1319 C C . ASN A 1 172 ? 15.853 -4.646 -26.772 1.00 93.31 172 ASN A C 1
ATOM 1321 O O . ASN A 1 172 ? 15.391 -5.706 -26.347 1.00 93.31 172 ASN A O 1
ATOM 1325 N N . ILE A 1 173 ? 15.328 -3.471 -26.450 1.00 93.88 173 ILE A N 1
ATOM 1326 C CA . ILE A 1 173 ? 14.147 -3.308 -25.605 1.00 93.88 173 ILE A CA 1
ATOM 1327 C C . ILE A 1 173 ? 13.043 -2.671 -26.437 1.00 93.88 173 ILE A C 1
ATOM 1329 O O . ILE A 1 173 ? 13.266 -1.663 -27.101 1.00 93.88 173 ILE A O 1
ATOM 1333 N N . TYR A 1 174 ? 11.850 -3.249 -26.370 1.00 94.94 174 TYR A N 1
ATOM 1334 C CA . TYR A 1 174 ? 10.641 -2.773 -27.024 1.00 94.94 174 TYR A CA 1
ATOM 1335 C C . TYR A 1 174 ? 9.566 -2.536 -25.958 1.00 94.94 174 TYR A C 1
ATOM 1337 O O . TYR A 1 174 ? 9.077 -3.487 -25.348 1.00 94.94 174 TYR A O 1
ATOM 1345 N N . SER A 1 175 ? 9.209 -1.274 -25.736 1.00 94.88 175 SER A N 1
ATOM 1346 C CA . SER A 1 175 ? 8.136 -0.825 -24.848 1.00 94.88 175 SER A CA 1
ATOM 1347 C C . SER A 1 175 ? 7.000 -0.223 -25.675 1.00 94.88 175 SER A C 1
ATOM 1349 O O . SER A 1 175 ? 7.223 0.640 -26.524 1.00 94.88 175 SER A O 1
ATOM 1351 N N . ASN A 1 176 ? 5.765 -0.650 -25.418 1.00 93.19 176 ASN A N 1
ATOM 1352 C CA . ASN A 1 176 ? 4.574 -0.022 -26.003 1.00 93.19 176 ASN A CA 1
ATOM 1353 C C . ASN A 1 176 ? 4.136 1.252 -25.254 1.00 93.19 176 ASN A C 1
ATOM 1355 O O . ASN A 1 176 ? 3.147 1.868 -25.652 1.00 93.19 176 ASN A O 1
ATOM 1359 N N . GLN A 1 177 ? 4.830 1.633 -24.180 1.00 93.44 177 GLN A N 1
ATOM 1360 C CA . GLN A 1 177 ? 4.630 2.887 -23.448 1.00 93.44 177 GLN A CA 1
ATOM 1361 C C . GLN A 1 177 ? 5.994 3.563 -23.239 1.00 93.44 177 GLN A C 1
ATOM 1363 O O . GLN A 1 177 ? 6.808 3.556 -24.165 1.00 93.44 177 GLN A O 1
ATOM 1368 N N . ASP A 1 178 ? 6.247 4.134 -22.063 1.00 92.25 178 ASP A N 1
ATOM 1369 C CA . ASP A 1 178 ? 7.507 4.787 -21.723 1.00 92.25 178 ASP A CA 1
ATOM 1370 C C . ASP A 1 178 ? 8.623 3.764 -21.436 1.00 92.25 178 ASP A C 1
ATOM 1372 O O . ASP A 1 178 ? 8.388 2.594 -21.102 1.00 92.25 178 ASP A O 1
ATOM 1376 N N . PHE A 1 179 ? 9.865 4.214 -21.573 1.00 94.44 179 PHE A N 1
ATOM 1377 C CA . PHE A 1 179 ? 11.058 3.558 -21.060 1.00 94.44 179 PHE A CA 1
ATOM 1378 C C . PHE A 1 179 ? 11.779 4.521 -20.120 1.00 94.44 179 PHE A C 1
ATOM 1380 O O . PHE A 1 179 ? 12.106 5.647 -20.492 1.00 94.44 179 PHE A O 1
ATOM 1387 N N . SER A 1 180 ? 12.096 4.058 -18.920 1.00 92.62 180 SER A N 1
ATOM 1388 C CA . SER A 1 180 ? 12.890 4.810 -17.958 1.00 92.62 180 SER A CA 1
ATOM 1389 C C . SER A 1 180 ? 14.011 3.954 -17.382 1.00 92.62 180 SER A C 1
ATOM 1391 O O . SER A 1 180 ? 13.848 2.768 -17.098 1.00 92.62 180 SER A O 1
ATOM 1393 N N . SER A 1 181 ? 15.188 4.553 -17.226 1.00 92.12 181 SER A N 1
ATOM 1394 C CA . SER A 1 181 ? 16.353 3.875 -16.670 1.00 92.12 181 SER A CA 1
ATOM 1395 C C . SER A 1 181 ? 17.150 4.786 -15.741 1.00 92.12 181 SER A C 1
ATOM 1397 O O . SER A 1 181 ? 17.346 5.969 -16.025 1.00 92.12 181 SER A O 1
ATOM 1399 N N . THR A 1 182 ? 17.619 4.242 -14.621 1.00 88.25 182 THR A N 1
ATOM 1400 C CA . THR A 1 182 ? 18.385 4.952 -13.584 1.00 88.25 182 THR A CA 1
ATOM 1401 C C . THR A 1 182 ? 19.478 4.054 -12.982 1.00 88.25 182 THR A C 1
ATOM 1403 O O . THR A 1 182 ? 19.590 2.873 -13.330 1.00 88.25 182 THR A O 1
ATOM 1406 N N . GLY A 1 183 ? 20.332 4.574 -12.097 1.00 87.88 183 GLY A N 1
ATOM 1407 C CA . GLY A 1 183 ? 21.469 3.827 -11.554 1.00 87.88 183 GLY A CA 1
ATOM 1408 C C . GLY A 1 183 ? 22.627 3.696 -12.544 1.00 87.88 183 GLY A C 1
ATOM 1409 O O . GLY A 1 183 ? 22.995 4.637 -13.241 1.00 87.88 183 GLY A O 1
ATOM 1410 N N . ASN A 1 184 ? 23.213 2.500 -12.616 1.00 87.88 184 ASN A N 1
ATOM 1411 C CA . ASN A 1 184 ? 24.273 2.117 -13.554 1.00 87.88 184 ASN A CA 1
ATOM 1412 C C . ASN A 1 184 ? 23.790 1.052 -14.561 1.00 87.88 184 ASN A C 1
ATOM 1414 O O . ASN A 1 184 ? 24.571 0.196 -14.984 1.00 87.88 184 ASN A O 1
ATOM 1418 N N . ALA A 1 185 ? 22.500 1.046 -14.907 1.00 89.44 185 ALA A N 1
ATOM 1419 C CA . ALA A 1 185 ? 21.950 0.103 -15.874 1.00 89.44 185 ALA A CA 1
ATOM 1420 C C . ALA A 1 185 ? 22.548 0.331 -17.276 1.00 89.44 185 ALA A C 1
ATOM 1422 O O . ALA A 1 185 ? 22.596 1.465 -17.760 1.00 89.44 185 ALA A O 1
ATOM 1423 N N . LEU A 1 186 ? 22.978 -0.746 -17.929 1.00 92.81 186 LEU A N 1
ATOM 1424 C CA . LEU A 1 186 ? 23.564 -0.779 -19.262 1.00 92.81 186 LEU A CA 1
ATOM 1425 C C . LEU A 1 186 ? 22.696 -1.621 -20.204 1.00 92.81 186 LEU A C 1
ATOM 1427 O O . LEU A 1 186 ? 22.560 -2.833 -20.020 1.00 92.81 186 LEU A O 1
ATOM 1431 N N . VAL A 1 187 ? 22.176 -0.974 -21.244 1.00 94.56 187 VAL A N 1
ATOM 1432 C CA . VAL A 1 187 ? 21.531 -1.620 -22.388 1.00 94.56 187 VAL A CA 1
ATOM 1433 C C . VAL A 1 187 ? 22.522 -1.640 -23.548 1.00 94.56 187 VAL A C 1
ATOM 1435 O O . VAL A 1 187 ? 22.756 -0.628 -24.206 1.00 94.56 187 VAL A O 1
ATOM 1438 N N . ASP A 1 188 ? 23.115 -2.807 -23.773 1.00 93.75 188 ASP A N 1
ATOM 1439 C CA . ASP A 1 188 ? 23.942 -3.137 -24.931 1.00 93.75 188 ASP A CA 1
ATOM 1440 C C . ASP A 1 188 ? 23.051 -3.572 -26.105 1.00 93.75 188 ASP A C 1
ATOM 1442 O O . ASP A 1 188 ? 22.945 -4.752 -26.451 1.00 93.75 188 ASP A O 1
ATOM 1446 N N . GLY A 1 189 ? 22.320 -2.593 -26.639 1.00 91.62 189 GLY A N 1
ATOM 1447 C CA . GLY A 1 189 ? 21.319 -2.731 -27.694 1.00 91.62 189 GLY A CA 1
ATOM 1448 C C . GLY A 1 189 ? 20.485 -1.458 -27.849 1.00 91.62 189 GLY A C 1
ATOM 1449 O O . GLY A 1 189 ? 20.736 -0.459 -27.175 1.00 91.62 189 GLY A O 1
ATOM 1450 N N . ASN A 1 190 ? 19.497 -1.489 -28.745 1.00 94.88 190 ASN A N 1
ATOM 1451 C CA . ASN A 1 190 ? 18.601 -0.357 -28.991 1.00 94.88 190 ASN A CA 1
ATOM 1452 C C . ASN A 1 190 ? 17.420 -0.362 -28.017 1.00 94.88 190 ASN A C 1
ATOM 1454 O O . ASN A 1 190 ? 16.921 -1.423 -27.638 1.00 94.88 190 ASN A O 1
ATOM 1458 N N . VAL A 1 191 ? 16.901 0.822 -27.700 1.00 96.00 191 VAL A N 1
ATOM 1459 C CA . VAL A 1 191 ? 15.639 0.981 -26.969 1.00 96.00 191 VAL A CA 1
ATOM 1460 C C . VAL A 1 191 ? 14.603 1.628 -27.878 1.00 96.00 191 VAL A C 1
ATOM 1462 O O . VAL A 1 191 ? 14.817 2.712 -28.415 1.00 96.00 191 VAL A O 1
ATOM 1465 N N . PHE A 1 192 ? 13.462 0.964 -28.017 1.00 95.44 192 PHE A N 1
ATOM 1466 C CA . PHE A 1 192 ? 12.283 1.453 -28.713 1.00 95.44 192 PHE A CA 1
ATOM 1467 C C . PHE A 1 192 ? 11.155 1.600 -27.696 1.00 95.44 192 PHE A C 1
ATOM 1469 O O . PHE A 1 192 ? 10.751 0.617 -27.080 1.00 95.44 192 PHE A O 1
ATOM 1476 N N . ALA A 1 193 ? 10.640 2.814 -27.531 1.00 95.50 193 ALA A N 1
ATOM 1477 C CA . ALA A 1 193 ? 9.485 3.105 -26.692 1.00 95.50 193 ALA A CA 1
ATOM 1478 C C . ALA A 1 193 ? 8.450 3.870 -27.521 1.00 95.50 193 ALA A C 1
ATOM 1480 O O . ALA A 1 193 ? 8.820 4.688 -28.367 1.00 95.50 193 ALA A O 1
ATOM 1481 N N . ALA A 1 194 ? 7.163 3.589 -27.317 1.00 92.88 194 ALA A N 1
ATOM 1482 C CA . ALA A 1 194 ? 6.099 4.363 -27.957 1.00 92.88 194 ALA A CA 1
ATOM 1483 C C . ALA A 1 194 ? 5.903 5.734 -27.289 1.00 92.88 194 ALA A C 1
ATOM 1485 O O . ALA A 1 194 ? 5.409 6.660 -27.935 1.00 92.88 194 ALA A O 1
ATOM 1486 N N . GLY A 1 195 ? 6.265 5.839 -26.009 1.00 92.94 195 GLY A N 1
ATOM 1487 C CA . GLY A 1 195 ? 6.244 7.070 -25.230 1.00 92.94 195 GLY A CA 1
ATOM 1488 C C . GLY A 1 195 ? 7.640 7.665 -25.022 1.00 92.94 195 GLY A C 1
ATOM 1489 O O . GLY A 1 195 ? 8.471 7.668 -25.932 1.00 92.94 195 GLY A O 1
ATOM 1490 N N . GLU A 1 196 ? 7.894 8.210 -23.836 1.00 93.31 196 GLU A N 1
ATOM 1491 C CA . GLU A 1 196 ? 9.158 8.860 -23.489 1.00 93.31 196 GLU A CA 1
ATOM 1492 C C . GLU A 1 196 ? 10.275 7.840 -23.217 1.00 93.31 196 GLU A C 1
ATOM 1494 O O . GLU A 1 196 ? 10.051 6.793 -22.614 1.00 93.31 196 GLU A O 1
ATOM 1499 N N . ILE A 1 197 ? 11.502 8.157 -23.646 1.00 94.75 197 ILE A N 1
ATOM 1500 C CA . ILE A 1 197 ? 12.723 7.432 -23.270 1.00 94.75 197 ILE A CA 1
ATOM 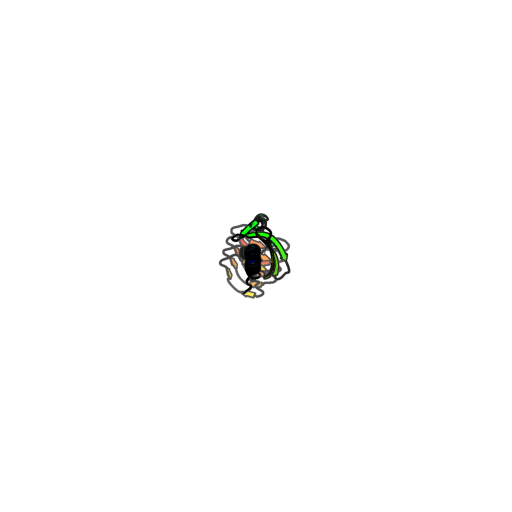1501 C C . ILE A 1 197 ? 13.536 8.348 -22.362 1.00 94.75 197 ILE A C 1
ATOM 1503 O O . ILE A 1 197 ? 14.077 9.354 -22.821 1.00 94.75 197 ILE A O 1
ATOM 1507 N N . SER A 1 198 ? 13.651 7.981 -21.088 1.00 91.81 198 SER A N 1
ATOM 1508 C CA . SER A 1 198 ? 14.400 8.741 -20.091 1.00 91.81 198 SER A CA 1
ATOM 1509 C C . SER A 1 198 ? 15.509 7.899 -19.469 1.00 91.81 198 SER A C 1
ATOM 1511 O O . SER A 1 198 ? 15.290 6.786 -18.995 1.00 91.81 198 SER A O 1
ATOM 1513 N N . THR A 1 199 ? 16.728 8.433 -19.456 1.00 92.75 199 THR A N 1
ATOM 1514 C CA . THR A 1 199 ? 17.880 7.821 -18.783 1.00 92.75 199 THR A CA 1
ATOM 1515 C C . THR A 1 199 ? 18.486 8.821 -17.814 1.00 92.75 199 THR A C 1
ATOM 1517 O O . THR A 1 199 ? 18.830 9.936 -18.207 1.00 92.75 199 THR A O 1
ATOM 1520 N N . THR A 1 200 ? 18.653 8.416 -16.561 1.00 86.06 200 THR A N 1
ATOM 1521 C CA . THR A 1 200 ? 19.205 9.245 -15.484 1.00 86.06 200 THR A CA 1
ATOM 1522 C C . THR A 1 200 ? 20.425 8.582 -14.841 1.00 86.06 200 THR A C 1
ATOM 1524 O O . THR A 1 200 ? 20.710 7.403 -15.068 1.00 86.06 200 THR A O 1
ATOM 1527 N N . GLU A 1 201 ? 21.168 9.359 -14.050 1.00 90.75 201 GLU A N 1
ATOM 1528 C CA . GLU A 1 201 ? 22.406 8.936 -13.382 1.00 90.75 201 GLU A CA 1
ATOM 1529 C C . GLU A 1 201 ? 23.473 8.409 -14.362 1.00 90.75 201 GLU A C 1
ATOM 1531 O O . GLU A 1 201 ? 23.855 9.111 -15.298 1.00 90.75 201 GLU A O 1
ATOM 1536 N N . ASN A 1 202 ? 23.993 7.200 -14.142 1.00 89.56 202 ASN A N 1
ATOM 1537 C CA . ASN A 1 202 ? 25.028 6.576 -14.965 1.00 89.56 202 ASN A CA 1
ATOM 1538 C C . ASN A 1 202 ? 24.451 5.553 -15.950 1.00 89.56 202 ASN A C 1
ATOM 1540 O O . ASN A 1 202 ? 25.217 4.768 -16.523 1.00 89.56 202 ASN A O 1
ATOM 1544 N N . SER A 1 203 ? 23.129 5.518 -16.132 1.00 90.81 203 SER A N 1
ATOM 1545 C CA . SER A 1 203 ? 22.519 4.574 -17.052 1.00 90.81 203 SER A CA 1
ATOM 1546 C C . SER A 1 203 ? 22.901 4.889 -18.499 1.00 90.81 203 SER A C 1
ATOM 1548 O O . SER A 1 203 ? 23.010 6.052 -18.892 1.00 90.81 203 SER A O 1
ATOM 1550 N N . LYS A 1 204 ? 23.143 3.844 -19.297 1.00 92.12 204 LYS A N 1
ATOM 1551 C CA . LYS A 1 204 ? 23.599 3.965 -20.684 1.00 92.12 204 LYS A CA 1
ATOM 1552 C C . LYS A 1 204 ? 22.853 3.014 -21.605 1.00 92.12 204 LYS A C 1
ATOM 1554 O O . LYS A 1 204 ? 22.671 1.843 -21.283 1.00 92.12 204 LYS A O 1
ATOM 1559 N N . ILE A 1 205 ? 22.521 3.528 -22.783 1.00 94.56 205 ILE A N 1
ATOM 1560 C CA . ILE A 1 205 ? 22.069 2.773 -23.951 1.00 94.56 205 ILE A CA 1
ATOM 1561 C C . ILE A 1 205 ? 23.168 2.937 -25.002 1.00 94.56 205 ILE A C 1
ATOM 1563 O O . ILE A 1 205 ? 23.593 4.066 -25.257 1.00 94.56 205 ILE A O 1
ATOM 1567 N N . THR A 1 206 ? 23.699 1.839 -25.539 1.00 91.19 206 THR A N 1
ATOM 1568 C CA . THR A 1 206 ? 24.849 1.879 -26.465 1.00 91.19 206 THR A CA 1
ATOM 1569 C C . THR A 1 206 ? 24.508 1.542 -27.916 1.00 91.19 206 THR A C 1
ATOM 1571 O O . THR A 1 206 ? 25.400 1.655 -28.758 1.00 91.19 206 THR A O 1
ATOM 1574 N N . GLY A 1 207 ? 23.267 1.132 -28.201 1.00 83.25 207 GLY A N 1
ATOM 1575 C CA . GLY A 1 207 ? 22.751 0.861 -29.548 1.00 83.25 207 GLY A CA 1
ATOM 1576 C C . GLY A 1 207 ? 22.098 2.064 -30.205 1.00 83.25 207 GLY A C 1
ATOM 1577 O O . GLY A 1 207 ? 21.501 2.886 -29.472 1.00 83.25 207 GLY A O 1
#

pLDDT: mean 86.29, std 11.7, range [46.41, 97.88]

Sequence (207 aa):
MKFDGQRGMALISVIMLVVIFISLGAAILYVVFGETVISDDEISFLQALYAAEGGIRKFIAELNSNPDVESWSEETWAGFRNCKVGEGEIEDIFVEDMGDYYEIRVIGKKDRAKKTLMAKISKPKQPSFAGILRGLTVFSSNFSLTGNPNIEGDIFAAGEVFLAGNALIRGNIYSNQDFSSTGNALVDGNVFAAGEISTTENSKITG

Radius of gyration: 34.28 Å; chains: 1; bounding box: 88×31×101 Å

Secondary structure (DSSP, 8-state):
----SHHHHHHHHHHHHHHHHHHHHHHHHHHHHHHHHHHHHHHHHHHHHHHHHHHHHHHHHHHHH-S-GGG--HHHHHTTTTEEETTEEEEEEEEEE-SSEEEEEEEEEETTEEEEEEEEEEPP------SEEES-EEESS-EEE-SS-EEES-EEESS-EEE-SS-EEES-EEESS-EEE-TT-EEES-EEESS-EEE-TT-EE--